Protein AF-0000000086526257 (afdb_homodimer)

Structure (mmCIF, N/CA/C/O backbone):
data_AF-0000000086526257-model_v1
#
loop_
_entity.id
_entity.type
_entity.pdbx_description
1 polymer 'Cupin domain-containing protein'
#
loop_
_atom_site.group_PDB
_atom_site.id
_atom_site.type_symbol
_atom_site.label_atom_id
_atom_site.label_alt_id
_atom_site.label_comp_id
_atom_site.label_asym_id
_atom_site.label_entity_id
_atom_site.label_seq_id
_atom_site.pdbx_PDB_ins_code
_atom_site.Cartn_x
_atom_site.Cartn_y
_atom_site.Cartn_z
_atom_site.occupancy
_atom_site.B_iso_or_equiv
_atom_site.auth_seq_id
_atom_site.auth_comp_id
_atom_site.auth_asym_id
_atom_site.auth_atom_id
_atom_site.pdbx_PDB_model_num
ATOM 1 N N . MET A 1 1 ? 16.656 -8.266 -13.391 1 57.12 1 MET A N 1
ATOM 2 C CA . MET A 1 1 ? 15.453 -8.078 -12.586 1 57.12 1 MET A CA 1
ATOM 3 C C . MET A 1 1 ? 14.258 -7.773 -13.477 1 57.12 1 MET A C 1
ATOM 5 O O . MET A 1 1 ? 14.406 -7.203 -14.555 1 57.12 1 MET A O 1
ATOM 9 N N . SER A 1 2 ? 13.078 -8.586 -13.258 1 68.44 2 SER A N 1
ATOM 10 C CA . SER A 1 2 ? 11.906 -8.406 -14.109 1 68.44 2 SER A CA 1
ATOM 11 C C . SER A 1 2 ? 11.5 -6.938 -14.188 1 68.44 2 SER A C 1
ATOM 13 O O . SER A 1 2 ? 11.523 -6.23 -13.172 1 68.44 2 SER A O 1
ATOM 15 N N . ASP A 1 3 ? 11.336 -6.438 -15.391 1 86.12 3 ASP A N 1
ATOM 16 C CA . ASP A 1 3 ? 10.875 -5.07 -15.609 1 86.12 3 ASP A CA 1
ATOM 17 C C . ASP A 1 3 ? 9.453 -4.875 -15.094 1 86.12 3 ASP A C 1
ATOM 19 O O . ASP A 1 3 ?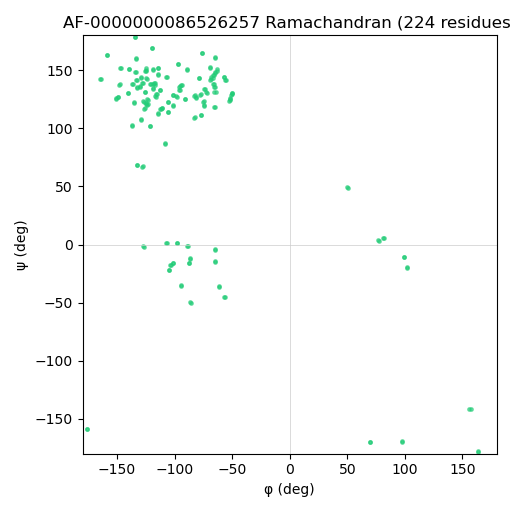 8.961 -3.748 -15.031 1 86.12 3 ASP A O 1
ATOM 23 N N . PHE A 1 4 ? 8.852 -6.047 -14.594 1 94.5 4 PHE A N 1
ATOM 24 C CA . PHE A 1 4 ? 7.434 -5.969 -14.266 1 94.5 4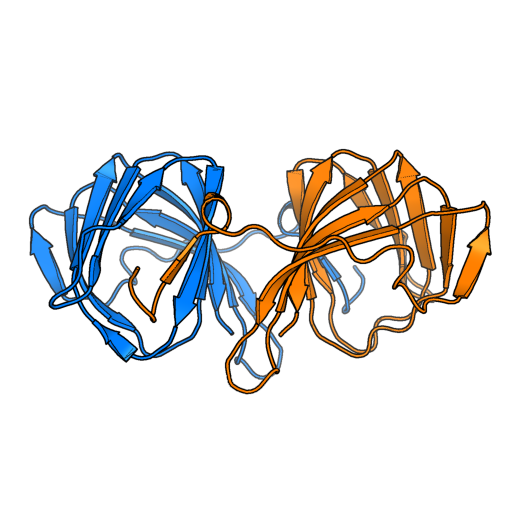 PHE A CA 1
ATOM 25 C C . PHE A 1 4 ? 7.234 -5.891 -12.758 1 94.5 4 PHE A C 1
ATOM 27 O O . PHE A 1 4 ? 6.152 -5.527 -12.289 1 94.5 4 PHE A O 1
ATOM 34 N N . ILE A 1 5 ? 8.273 -6.262 -11.969 1 97.5 5 ILE A N 1
ATOM 35 C CA . ILE A 1 5 ? 8.117 -6.316 -10.516 1 97.5 5 ILE A CA 1
ATOM 36 C C . ILE A 1 5 ? 9.172 -5.438 -9.852 1 97.5 5 ILE A C 1
ATOM 38 O O . ILE A 1 5 ? 10.367 -5.59 -10.109 1 97.5 5 ILE A O 1
ATOM 42 N N . THR A 1 6 ? 8.812 -4.5 -9.133 1 97.88 6 THR A N 1
ATOM 43 C CA . THR A 1 6 ? 9.711 -3.707 -8.297 1 97.88 6 THR A CA 1
ATOM 44 C C . THR A 1 6 ? 9.547 -4.074 -6.824 1 97.88 6 THR A C 1
ATOM 46 O O . THR A 1 6 ? 8.469 -3.904 -6.254 1 97.88 6 THR A O 1
ATOM 49 N N . VAL A 1 7 ? 10.531 -4.641 -6.211 1 98.25 7 VAL A N 1
ATOM 50 C CA . VAL A 1 7 ? 10.531 -4.996 -4.797 1 98.25 7 VAL A CA 1
ATOM 51 C C . VAL A 1 7 ? 11.258 -3.922 -3.99 1 98.25 7 VAL A C 1
ATOM 53 O O . VAL A 1 7 ? 12.414 -3.607 -4.273 1 98.25 7 VAL A O 1
ATOM 56 N N . LEU A 1 8 ? 10.602 -3.439 -2.998 1 98.44 8 LEU A N 1
ATOM 57 C CA . LEU A 1 8 ? 11.102 -2.283 -2.266 1 98.44 8 LEU A CA 1
ATOM 58 C C . LEU A 1 8 ? 12.508 -2.551 -1.729 1 98.44 8 LEU A C 1
ATOM 60 O O . LEU A 1 8 ? 13.398 -1.706 -1.852 1 98.44 8 LEU A O 1
ATOM 64 N N . ARG A 1 9 ? 12.734 -3.734 -1.143 1 97.38 9 ARG A N 1
ATOM 65 C CA . ARG A 1 9 ? 14.008 -4.039 -0.488 1 97.38 9 ARG A CA 1
ATOM 66 C C . ARG A 1 9 ? 15.148 -4.074 -1.497 1 97.38 9 ARG A C 1
ATOM 68 O O . ARG A 1 9 ? 16.312 -4.098 -1.114 1 97.38 9 ARG A O 1
ATOM 75 N N . LYS A 1 10 ? 14.852 -4.133 -2.805 1 96.69 10 LYS A N 1
ATOM 76 C CA . LYS A 1 10 ? 15.883 -4.176 -3.834 1 96.69 10 LYS A CA 1
ATOM 77 C C . LYS A 1 10 ? 16.141 -2.791 -4.422 1 96.69 10 LYS A C 1
ATOM 79 O O . LYS A 1 10 ? 16.891 -2.648 -5.387 1 96.69 10 LYS A O 1
ATOM 84 N N . THR A 1 11 ? 15.43 -1.793 -3.912 1 97.5 11 THR A N 1
ATOM 85 C CA . THR A 1 11 ? 15.609 -0.418 -4.363 1 97.5 11 THR A CA 1
ATOM 86 C C . THR A 1 11 ? 16.547 0.345 -3.424 1 97.5 11 THR A C 1
ATOM 88 O O . THR A 1 11 ? 16.703 -0.036 -2.264 1 97.5 11 THR A O 1
ATOM 91 N N . CYS A 1 12 ? 17.188 1.369 -3.908 1 97.5 12 CYS A N 1
ATOM 92 C CA . CYS A 1 12 ? 18.047 2.26 -3.127 1 97.5 12 CYS A CA 1
ATOM 93 C C . CYS A 1 12 ? 17.734 3.719 -3.428 1 97.5 12 CYS A C 1
ATOM 95 O O . CYS A 1 12 ? 18.531 4.41 -4.07 1 97.5 12 CYS A O 1
ATOM 97 N N . PRO A 1 13 ? 16.578 4.102 -3.01 1 97.69 13 PRO A N 1
ATOM 98 C CA . PRO A 1 13 ? 16.172 5.469 -3.35 1 97.69 13 PRO A CA 1
ATOM 99 C C . PRO A 1 13 ? 17.062 6.523 -2.693 1 97.69 13 PRO A C 1
ATOM 101 O O . PRO A 1 13 ? 17.516 6.34 -1.561 1 97.69 13 PRO A O 1
ATOM 104 N N . THR A 1 14 ? 17.25 7.637 -3.336 1 97.5 14 THR A N 1
ATOM 105 C CA . THR A 1 14 ? 17.906 8.805 -2.77 1 97.5 14 THR A CA 1
ATOM 106 C C . THR A 1 14 ? 16.938 9.609 -1.912 1 97.5 14 THR A C 1
ATOM 108 O O . THR A 1 14 ? 15.859 9.992 -2.373 1 97.5 14 THR A O 1
ATOM 111 N N . PRO A 1 15 ? 17.375 9.844 -0.733 1 98.25 15 PRO A N 1
ATOM 112 C CA . PRO A 1 15 ? 16.469 10.633 0.114 1 98.25 15 PRO A CA 1
ATOM 113 C C . PRO A 1 15 ? 16.281 12.055 -0.406 1 98.25 15 PRO A C 1
ATOM 115 O O . PRO A 1 15 ? 17.234 12.711 -0.817 1 98.25 15 PRO A O 1
ATOM 118 N N . VAL A 1 16 ? 15.117 12.477 -0.497 1 98.06 16 VAL A N 1
ATOM 119 C CA . VAL A 1 16 ? 14.758 13.867 -0.75 1 98.06 16 VAL A CA 1
ATOM 120 C C . VAL A 1 16 ? 14.344 14.539 0.557 1 98.06 16 VAL A C 1
ATOM 122 O O . VAL A 1 16 ? 13.344 14.156 1.169 1 98.06 16 VAL A O 1
ATOM 125 N N . LEU A 1 17 ? 15.031 15.555 0.933 1 98.12 17 LEU A N 1
ATOM 126 C CA . LEU A 1 17 ? 14.812 16.188 2.23 1 98.12 17 LEU A CA 1
ATOM 127 C C . LEU A 1 17 ? 13.883 17.391 2.102 1 98.12 17 LEU A C 1
ATOM 129 O O . LEU A 1 17 ? 14 18.172 1.152 1 98.12 17 LEU A O 1
ATOM 133 N N . ASP A 1 18 ? 12.961 17.438 3.049 1 97.62 18 ASP A N 1
ATOM 134 C CA . ASP A 1 18 ? 12.078 18.594 3.205 1 97.62 18 ASP A CA 1
ATOM 135 C C . ASP A 1 18 ? 11.43 18.969 1.876 1 97.62 18 ASP A C 1
ATOM 137 O O . ASP A 1 18 ? 11.453 20.141 1.477 1 97.62 18 ASP A O 1
ATOM 141 N N . ALA A 1 19 ? 10.867 17.922 1.204 1 93.44 19 ALA A N 1
ATOM 142 C CA . ALA A 1 19 ? 10.227 18.094 -0.097 1 93.44 19 ALA A CA 1
ATOM 143 C C . ALA A 1 19 ? 8.766 18.5 0.059 1 93.44 19 ALA A C 1
ATOM 145 O O . ALA A 1 19 ? 8.133 18.938 -0.901 1 93.44 19 ALA A O 1
ATOM 146 N N . THR A 1 20 ? 8.242 18.406 1.249 1 91.56 20 THR A N 1
ATOM 147 C CA . THR A 1 20 ? 6.84 18.703 1.496 1 91.56 20 THR A CA 1
ATOM 148 C C . THR A 1 20 ? 6.555 20.188 1.249 1 91.56 20 THR A C 1
ATOM 150 O O . THR A 1 20 ? 7.277 21.047 1.745 1 91.56 20 THR A O 1
ATOM 153 N N . LYS A 1 21 ? 5.391 20.375 0.523 1 92.12 21 LYS A N 1
ATOM 154 C CA . LYS A 1 21 ? 5.066 21.75 0.162 1 92.12 21 LYS A CA 1
ATOM 155 C C . LYS A 1 21 ? 3.896 22.281 0.991 1 92.12 21 LYS A C 1
ATOM 157 O O . LYS A 1 21 ? 3.438 23.406 0.782 1 92.12 21 LYS A O 1
ATOM 162 N N . TRP A 1 22 ? 3.449 21.453 1.831 1 95.94 22 TRP A N 1
ATOM 163 C CA . TRP A 1 22 ? 2.342 21.875 2.684 1 95.94 22 TRP A CA 1
ATOM 164 C C . TRP A 1 22 ? 2.752 23.031 3.582 1 95.94 22 TRP A C 1
ATOM 166 O O . TRP A 1 22 ? 3.91 23.125 3.992 1 95.94 22 TRP A O 1
ATOM 176 N N . LYS A 1 23 ? 1.749 23.844 3.906 1 97.44 23 LYS A N 1
ATOM 177 C CA . LYS A 1 23 ? 2.02 24.984 4.781 1 97.44 23 LYS A CA 1
ATOM 178 C C . LYS A 1 23 ? 2.203 24.531 6.227 1 97.44 23 LYS A C 1
ATOM 180 O O . LYS A 1 23 ? 1.288 23.969 6.828 1 97.44 23 LYS A O 1
ATOM 185 N N . ARG A 1 24 ? 3.371 24.812 6.793 1 97.62 24 ARG A N 1
ATOM 186 C CA . ARG A 1 24 ? 3.623 24.531 8.203 1 97.62 24 ARG A CA 1
ATOM 187 C C . ARG A 1 24 ? 2.877 25.516 9.102 1 97.62 24 ARG A C 1
ATOM 189 O O . ARG A 1 24 ? 2.977 26.734 8.914 1 97.62 24 ARG A O 1
ATOM 196 N N . ILE A 1 25 ? 2.17 25.031 10.094 1 98.62 25 ILE A N 1
ATOM 197 C CA . ILE A 1 25 ? 1.402 25.938 10.945 1 98.62 25 ILE A CA 1
ATOM 198 C C . ILE A 1 25 ? 1.753 25.688 12.406 1 98.62 25 ILE A C 1
ATOM 200 O O . ILE A 1 25 ? 1.193 26.328 13.305 1 98.62 25 ILE A O 1
ATOM 204 N N . GLY A 1 26 ? 2.629 24.719 12.633 1 98.31 26 GLY A N 1
ATOM 205 C CA . GLY A 1 26 ? 3.084 24.438 13.984 1 98.31 26 GLY A CA 1
ATOM 206 C C . GLY A 1 26 ? 4.336 23.578 14.023 1 98.31 26 GLY A C 1
ATOM 207 O O . GLY A 1 26 ? 4.48 22.641 13.234 1 98.31 26 GLY A O 1
ATOM 208 N N . GLY A 1 27 ? 5.246 23.828 14.953 1 98 27 GLY A N 1
ATOM 209 C CA . GLY A 1 27 ? 6.473 23.062 15.102 1 98 27 GLY A CA 1
ATOM 210 C C . GLY A 1 27 ? 7.457 23.297 13.969 1 98 27 GLY A C 1
ATOM 211 O O . GLY A 1 27 ? 7.359 24.281 13.242 1 98 27 GLY A O 1
ATOM 212 N N . ASP A 1 28 ? 8.484 22.531 13.891 1 97.75 28 ASP A N 1
ATOM 213 C CA . ASP A 1 28 ? 9.508 22.562 12.852 1 97.75 28 ASP A CA 1
ATOM 214 C C . ASP A 1 28 ? 9.719 21.188 12.242 1 97.75 28 ASP A C 1
ATOM 216 O O . ASP A 1 28 ? 10.805 20.609 12.359 1 97.75 28 ASP A O 1
ATOM 220 N N . PRO A 1 29 ? 8.695 20.734 11.547 1 98.5 29 PRO A N 1
ATOM 221 C CA . PRO A 1 29 ? 8.805 19.375 11 1 98.5 29 PRO A CA 1
ATOM 222 C C . PRO A 1 29 ? 9.828 19.266 9.875 1 98.5 29 PRO A C 1
ATOM 224 O O . PRO A 1 29 ? 9.969 20.188 9.07 1 98.5 29 PRO A O 1
ATOM 227 N N . HIS A 1 30 ? 10.539 18.188 9.867 1 98.62 30 HIS A N 1
ATOM 228 C CA . HIS A 1 30 ? 11.43 17.797 8.789 1 98.62 30 HIS A CA 1
ATOM 229 C C . HIS A 1 30 ? 10.977 16.484 8.156 1 98.62 30 HIS A C 1
ATOM 231 O O . HIS A 1 30 ? 10.57 15.555 8.859 1 98.62 30 HIS A O 1
ATOM 237 N N . THR A 1 31 ? 11.062 16.516 6.832 1 98.56 31 THR A N 1
ATOM 238 C CA . THR A 1 31 ? 10.547 15.344 6.117 1 98.56 31 THR A CA 1
ATOM 239 C C . THR A 1 31 ? 11.656 14.672 5.316 1 98.56 31 THR A C 1
ATOM 241 O O . THR A 1 31 ? 12.633 15.312 4.926 1 98.56 31 THR A O 1
ATOM 244 N N . VAL A 1 32 ? 11.539 13.398 5.137 1 98.62 32 VAL A N 1
ATOM 245 C CA . VAL A 1 32 ? 12.344 12.602 4.223 1 98.62 32 VAL A CA 1
ATOM 246 C C . VAL A 1 32 ? 11.43 11.781 3.311 1 98.62 32 VAL A C 1
ATOM 248 O O . VAL A 1 32 ? 10.531 11.086 3.787 1 98.62 32 VAL A O 1
ATOM 251 N N . ASN A 1 33 ? 11.578 11.938 2.006 1 98.62 33 ASN A N 1
ATOM 252 C CA . ASN A 1 33 ? 10.93 11.07 1.033 1 98.62 33 ASN A CA 1
ATOM 253 C C . ASN A 1 33 ? 11.922 10.102 0.396 1 98.62 33 ASN A C 1
ATOM 255 O O . ASN A 1 33 ? 12.961 10.523 -0.121 1 98.62 33 ASN A O 1
ATOM 259 N N . LEU A 1 34 ? 11.672 8.859 0.499 1 98.62 34 LEU A N 1
ATOM 260 C CA . LEU A 1 34 ? 12.383 7.812 -0.23 1 98.62 34 LEU A CA 1
ATOM 261 C C . LEU A 1 34 ? 11.492 7.203 -1.309 1 98.62 34 LEU A C 1
ATOM 263 O O . LEU A 1 34 ? 10.836 6.184 -1.076 1 98.62 34 LEU A O 1
ATOM 267 N N . ASN A 1 35 ? 11.484 7.793 -2.482 1 98.5 35 ASN A N 1
ATOM 268 C CA . ASN A 1 35 ? 10.68 7.312 -3.6 1 98.5 35 ASN A CA 1
ATOM 269 C C . ASN A 1 35 ? 11.312 6.098 -4.266 1 98.5 35 ASN A C 1
ATOM 271 O O . ASN A 1 35 ? 12.312 6.223 -4.973 1 98.5 35 ASN A O 1
ATOM 275 N N . ALA A 1 36 ? 10.664 4.98 -4.117 1 98.44 36 ALA A N 1
ATOM 276 C CA . ALA A 1 36 ? 11.289 3.715 -4.504 1 98.44 36 ALA A CA 1
ATOM 277 C C . ALA A 1 36 ? 10.766 3.232 -5.852 1 98.44 36 ALA A C 1
ATOM 279 O O . ALA A 1 36 ? 11.352 2.344 -6.473 1 98.44 36 ALA A O 1
ATOM 280 N N . TYR A 1 37 ? 9.648 3.789 -6.316 1 98.25 37 TYR A N 1
ATOM 281 C CA . TYR A 1 37 ? 9.008 3.381 -7.559 1 98.25 37 TYR A CA 1
ATOM 282 C C . TYR A 1 37 ? 8.32 4.562 -8.227 1 98.25 37 TYR A C 1
ATOM 284 O O . TYR A 1 37 ? 7.711 5.398 -7.559 1 98.25 37 TYR A O 1
ATOM 292 N N . LEU A 1 38 ? 8.453 4.652 -9.484 1 97.75 38 LEU A N 1
ATOM 293 C CA . LEU A 1 38 ? 7.742 5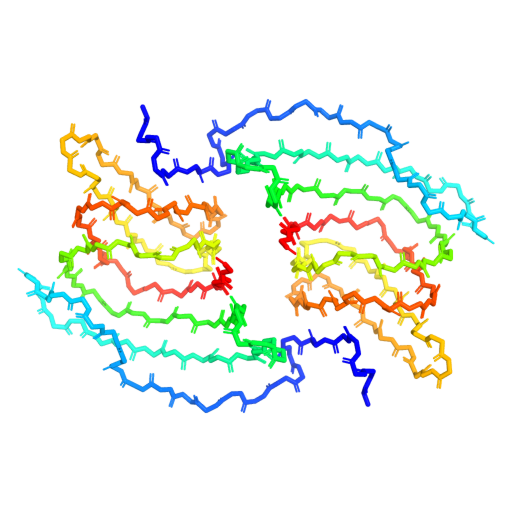.574 -10.359 1 97.75 38 LEU A CA 1
ATOM 294 C C . LEU A 1 38 ? 7.246 4.863 -11.617 1 97.75 38 LEU A C 1
ATOM 296 O O . LEU A 1 38 ? 8.031 4.215 -12.32 1 97.75 38 LEU A O 1
ATOM 300 N N . SER A 1 39 ? 5.922 4.938 -11.82 1 97.38 39 SER A N 1
ATOM 301 C CA . SER A 1 39 ? 5.406 4.32 -13.039 1 97.38 39 SER A CA 1
ATOM 302 C C . SER A 1 39 ? 5.922 5.035 -14.281 1 97.38 39 SER A C 1
ATOM 304 O O . SER A 1 39 ? 6.316 6.199 -14.219 1 97.38 39 SER A O 1
ATOM 306 N N . LYS A 1 40 ? 5.867 4.363 -15.445 1 94.75 40 LYS A N 1
ATOM 307 C CA . LYS A 1 40 ? 6.414 4.898 -16.688 1 94.75 40 LYS A CA 1
ATOM 308 C C . LYS A 1 40 ? 5.719 6.199 -17.078 1 94.75 40 LYS A C 1
ATOM 310 O O . LYS A 1 40 ? 6.367 7.137 -17.547 1 94.75 40 LYS A O 1
ATOM 315 N N . ASP A 1 41 ? 4.406 6.289 -16.812 1 95.06 41 ASP A N 1
ATOM 316 C CA . ASP A 1 41 ? 3.646 7.465 -17.219 1 95.06 41 ASP A CA 1
ATOM 317 C C . ASP A 1 41 ? 3.672 8.539 -16.125 1 95.06 41 ASP A C 1
ATOM 319 O O . ASP A 1 41 ? 3.016 9.578 -16.25 1 95.06 41 ASP A O 1
ATOM 323 N N . GLY A 1 42 ? 4.324 8.258 -15.016 1 96.19 42 GLY A N 1
ATOM 324 C CA . GLY A 1 42 ? 4.52 9.234 -13.953 1 96.19 42 GLY A CA 1
ATOM 325 C C . GLY A 1 42 ? 3.314 9.359 -13.039 1 96.19 42 GLY A C 1
ATOM 326 O O . GLY A 1 42 ? 3.326 10.156 -12.094 1 96.19 42 GLY A O 1
ATOM 327 N N . SER A 1 43 ? 2.285 8.523 -13.203 1 96.44 43 SER A N 1
ATOM 328 C CA . SER A 1 43 ? 1.015 8.711 -12.516 1 96.44 43 SER A CA 1
ATOM 329 C C . SER A 1 43 ? 1.026 8.047 -11.141 1 96.44 43 SER A C 1
ATOM 331 O O . SER A 1 43 ? 0.162 8.312 -10.305 1 96.44 43 SER A O 1
ATOM 333 N N . LYS A 1 44 ? 1.981 7.168 -10.898 1 98.31 44 LYS A N 1
ATOM 334 C CA . LYS A 1 44 ? 2.021 6.434 -9.641 1 98.31 44 LYS A CA 1
ATOM 335 C C . LYS A 1 44 ? 3.41 6.5 -9.008 1 98.31 44 LYS A C 1
ATOM 337 O O . LYS A 1 44 ? 4.418 6.332 -9.695 1 98.31 44 LYS A O 1
ATOM 342 N N . ILE A 1 45 ? 3.486 6.73 -7.754 1 98.25 45 ILE A N 1
ATOM 343 C CA . ILE A 1 45 ? 4.719 6.77 -6.973 1 98.25 45 ILE A CA 1
ATOM 344 C C . ILE A 1 45 ? 4.547 5.938 -5.699 1 98.25 45 ILE A C 1
ATOM 346 O O . ILE A 1 45 ? 3.5 5.992 -5.055 1 98.25 45 ILE A O 1
ATOM 350 N N . MET A 1 46 ? 5.488 5.145 -5.379 1 98.69 46 MET A N 1
ATOM 351 C CA . MET A 1 46 ? 5.496 4.414 -4.117 1 98.69 46 MET A CA 1
ATOM 352 C C . MET A 1 46 ? 6.812 4.629 -3.373 1 98.69 46 MET A C 1
ATOM 354 O O . MET A 1 46 ? 7.879 4.648 -3.988 1 98.69 46 MET A O 1
ATOM 358 N N . GLY A 1 47 ? 6.73 4.801 -2.084 1 98.62 47 GLY A N 1
ATOM 359 C CA . GLY A 1 47 ? 7.941 4.957 -1.29 1 98.62 47 GLY A CA 1
ATOM 360 C C . GLY A 1 47 ? 7.668 5.051 0.199 1 98.62 47 GLY A C 1
ATOM 361 O O . GLY A 1 47 ? 6.703 4.469 0.697 1 98.62 47 GLY A O 1
ATOM 362 N N . THR A 1 48 ? 8.609 5.613 0.882 1 98.75 48 THR A N 1
ATOM 363 C CA . THR A 1 48 ? 8.562 5.82 2.324 1 98.75 48 THR A CA 1
ATOM 364 C C . THR A 1 48 ? 8.617 7.305 2.662 1 98.75 48 THR A C 1
ATOM 366 O O . THR A 1 48 ? 9.391 8.055 2.059 1 98.75 48 THR A O 1
ATOM 369 N N . TRP A 1 49 ? 7.793 7.703 3.531 1 98.75 49 TRP A N 1
ATOM 370 C CA . TRP A 1 49 ? 7.781 9.07 4.035 1 98.75 49 TRP A CA 1
ATOM 371 C C . TRP A 1 49 ? 8.078 9.109 5.527 1 98.75 49 TRP A C 1
ATOM 373 O O . TRP A 1 49 ? 7.496 8.344 6.301 1 98.75 49 TRP A O 1
ATOM 383 N N . ILE A 1 50 ? 9.016 9.883 5.969 1 98.88 50 ILE A N 1
ATOM 384 C CA . ILE A 1 50 ? 9.344 10.125 7.367 1 98.88 50 ILE A CA 1
ATOM 385 C C . ILE A 1 50 ? 9.133 11.602 7.699 1 98.88 50 ILE A C 1
ATOM 387 O O . ILE A 1 50 ? 9.492 12.477 6.91 1 98.88 50 ILE A O 1
ATOM 391 N N . CYS A 1 51 ? 8.578 11.867 8.844 1 98.81 51 CYS A N 1
ATOM 392 C CA . CYS A 1 51 ? 8.328 13.25 9.227 1 98.81 51 CYS A CA 1
ATOM 393 C C . CYS A 1 51 ? 8.414 13.422 10.734 1 98.81 51 CYS A C 1
ATOM 395 O O . CYS A 1 51 ? 7.797 12.664 11.484 1 98.81 51 CYS A O 1
ATOM 397 N N . THR A 1 52 ? 9.203 14.344 11.289 1 98.88 52 THR A N 1
ATOM 398 C CA . THR A 1 52 ? 9.289 14.68 12.703 1 98.88 52 THR A CA 1
ATOM 399 C C . THR A 1 52 ? 8.086 15.516 13.133 1 98.88 52 THR A C 1
ATOM 401 O O . THR A 1 52 ? 7.309 15.969 12.297 1 98.88 52 THR A O 1
ATOM 404 N N . PRO A 1 53 ? 7.859 15.641 14.406 1 98.81 53 PRO A N 1
ATOM 405 C CA . PRO A 1 53 ? 6.645 16.266 14.922 1 98.81 53 PRO A CA 1
ATOM 406 C C . PRO A 1 53 ? 6.441 17.688 14.391 1 98.81 53 PRO A C 1
ATOM 408 O O . PRO A 1 53 ? 7.41 18.438 14.25 1 98.81 53 PRO A O 1
ATOM 411 N N . GLY A 1 54 ? 5.285 18.078 14.109 1 98.81 54 GLY A N 1
ATOM 412 C CA . GLY A 1 54 ? 4.816 19.359 13.594 1 98.81 54 GLY A CA 1
ATOM 413 C C . GLY A 1 54 ? 3.416 19.297 13.023 1 98.81 54 GLY A C 1
ATOM 414 O O . GLY A 1 54 ? 2.732 18.281 13.156 1 98.81 54 GLY A O 1
ATOM 415 N N . LYS A 1 55 ? 2.971 20.453 12.508 1 98.75 55 LYS A N 1
ATOM 416 C CA . LYS A 1 55 ? 1.596 20.531 12.023 1 98.75 55 LYS A CA 1
ATOM 417 C C . LYS A 1 55 ? 1.523 21.25 10.68 1 98.75 55 LYS A C 1
ATOM 419 O O . LYS A 1 55 ? 2.184 22.281 10.492 1 98.75 55 LYS A O 1
ATOM 424 N N . PHE A 1 56 ? 0.69 20.688 9.773 1 98.69 56 PHE A N 1
ATOM 425 C CA . PHE A 1 56 ? 0.528 21.25 8.438 1 98.69 56 PHE A CA 1
ATOM 426 C C . PHE A 1 56 ? -0.936 21.547 8.156 1 98.69 56 PHE A C 1
ATOM 428 O O . PHE A 1 56 ? -1.829 20.844 8.617 1 98.69 56 PHE A O 1
ATOM 435 N N . GLU A 1 57 ? -1.142 22.625 7.461 1 98.69 57 GLU A N 1
ATOM 436 C CA . GLU A 1 57 ? -2.369 22.781 6.684 1 98.69 57 GLU A CA 1
ATOM 437 C C . GLU A 1 57 ? -2.254 22.094 5.332 1 98.69 57 GLU A C 1
ATOM 439 O O . GLU A 1 57 ? -1.294 22.312 4.59 1 98.69 57 GLU A O 1
ATOM 444 N N . VAL A 1 58 ? -3.266 21.234 5.043 1 97.69 58 VAL A N 1
ATOM 445 C CA . VAL A 1 58 ? -3.102 20.422 3.848 1 97.69 58 VAL A CA 1
ATOM 446 C C . VAL A 1 58 ? -4.301 20.609 2.92 1 97.69 58 VAL A C 1
ATOM 448 O O . VAL A 1 58 ? -5.391 20.969 3.373 1 97.69 58 VAL A O 1
ATOM 451 N N . ASN A 1 59 ? -4.004 20.484 1.655 1 97 59 ASN A N 1
ATOM 452 C CA . ASN A 1 59 ? -4.957 20.375 0.556 1 97 59 ASN A CA 1
ATOM 453 C C . ASN A 1 59 ? -4.535 19.297 -0.441 1 97 59 ASN A C 1
ATOM 455 O O . ASN A 1 59 ? -3.68 19.531 -1.296 1 97 59 ASN A O 1
ATOM 459 N N . TYR A 1 60 ? -5.219 18.125 -0.351 1 96.75 60 TYR A N 1
ATOM 460 C CA . TYR A 1 60 ? -4.82 16.984 -1.171 1 96.75 60 TYR A CA 1
ATOM 461 C C . TYR A 1 60 ? -5.316 17.141 -2.604 1 96.75 60 TYR A C 1
ATOM 463 O O . TYR A 1 60 ? -6.516 17.312 -2.834 1 96.75 60 TYR A O 1
ATOM 471 N N . GLU A 1 61 ? -4.352 16.969 -3.492 1 94.81 61 GLU A N 1
ATOM 472 C CA . GLU A 1 61 ? -4.707 17.047 -4.906 1 94.81 61 GLU A CA 1
ATOM 473 C C . GLU A 1 61 ? -4.742 15.648 -5.539 1 94.81 61 GLU A C 1
ATOM 475 O O . GLU A 1 61 ? -5.383 15.453 -6.574 1 94.81 61 GLU A O 1
ATOM 480 N N . LYS A 1 62 ? -4.035 14.711 -4.887 1 95.75 62 LYS A N 1
ATOM 481 C CA . LYS A 1 62 ? -3.895 13.367 -5.441 1 95.75 62 LYS A CA 1
ATOM 482 C C . LYS A 1 62 ? -4.348 12.312 -4.441 1 95.75 62 LYS A C 1
ATOM 484 O O . LYS A 1 62 ? -4.277 12.523 -3.229 1 95.75 62 LYS A O 1
ATOM 489 N N . TRP A 1 63 ? -4.805 11.219 -4.988 1 98.25 63 TRP A N 1
ATOM 490 C CA . TRP A 1 63 ? -5.156 10.047 -4.191 1 98.25 63 TRP A CA 1
ATOM 491 C C . TRP A 1 63 ? -3.92 9.438 -3.543 1 98.25 63 TRP A C 1
ATOM 493 O O . TRP A 1 63 ? -2.867 9.328 -4.176 1 98.25 63 TRP A O 1
ATOM 503 N N . GLU A 1 64 ? -4.07 9.016 -2.223 1 98.69 64 GLU A N 1
ATOM 504 C CA . GLU A 1 64 ? -2.918 8.43 -1.54 1 98.69 64 GLU A CA 1
ATOM 505 C C . GLU A 1 64 ? -3.338 7.254 -0.663 1 98.69 64 GLU A C 1
ATOM 507 O O . GLU A 1 64 ? -4.355 7.32 0.031 1 98.69 64 GLU A O 1
ATOM 512 N N . TYR A 1 65 ? -2.652 6.148 -0.803 1 98.88 65 TYR A N 1
ATOM 513 C CA . TYR A 1 65 ? -2.662 5.047 0.157 1 98.88 65 TYR A CA 1
ATOM 514 C C . TYR A 1 65 ? -1.506 5.176 1.142 1 98.88 65 TYR A C 1
ATOM 516 O O . TYR A 1 65 ? -0.378 5.48 0.748 1 98.88 65 TYR A O 1
ATOM 524 N N . CYS A 1 66 ? -1.798 4.926 2.439 1 98.88 66 CYS A N 1
ATOM 525 C CA . CYS A 1 66 ? -0.779 5.02 3.479 1 98.88 66 CYS A CA 1
ATOM 526 C C . CYS A 1 66 ? -0.823 3.803 4.395 1 98.88 66 CYS A C 1
ATOM 528 O O . CYS A 1 66 ? -1.901 3.305 4.723 1 98.88 66 CYS A O 1
ATOM 530 N N . HIS A 1 67 ? 0.345 3.348 4.805 1 98.88 67 HIS A N 1
ATOM 531 C CA . HIS A 1 67 ? 0.531 2.361 5.859 1 98.88 67 HIS A CA 1
ATOM 532 C C . HIS A 1 67 ? 1.546 2.842 6.891 1 98.88 67 HIS A C 1
ATOM 534 O O . HIS A 1 67 ? 2.742 2.92 6.602 1 98.88 67 HIS A O 1
ATOM 540 N N . PHE A 1 68 ? 1.044 3.207 8.078 1 98.75 68 PHE A N 1
ATOM 541 C CA . PHE A 1 68 ? 1.92 3.711 9.133 1 98.75 68 PHE A CA 1
ATOM 542 C C . PHE A 1 68 ? 2.715 2.574 9.766 1 98.75 68 PHE A C 1
ATOM 544 O O . PHE A 1 68 ? 2.137 1.592 10.234 1 98.75 68 PHE A O 1
ATOM 551 N N . LEU A 1 69 ? 4.012 2.713 9.734 1 98.56 69 LEU A N 1
ATOM 552 C CA . LEU A 1 69 ? 4.91 1.738 10.336 1 98.56 69 LEU A CA 1
ATOM 553 C C . LEU A 1 69 ? 5.293 2.156 11.75 1 98.56 69 LEU A C 1
ATOM 555 O O . LEU A 1 69 ? 5.488 1.306 12.625 1 98.56 69 LEU A O 1
ATOM 559 N N . ASP A 1 70 ? 5.441 3.463 12 1 98.69 70 ASP A N 1
ATOM 560 C CA . ASP A 1 70 ? 5.812 4.055 13.289 1 98.69 70 ASP A CA 1
ATOM 561 C C . ASP A 1 70 ? 5.145 5.414 13.477 1 98.69 70 ASP A C 1
ATOM 563 O O . ASP A 1 70 ? 4.836 6.102 12.5 1 98.69 70 ASP A O 1
ATOM 567 N N . GLY A 1 71 ? 4.93 5.715 14.805 1 98.75 71 GLY A N 1
ATOM 568 C CA . GLY A 1 71 ? 4.566 7.082 15.148 1 98.75 71 GLY A CA 1
ATOM 569 C C . GLY A 1 71 ? 3.07 7.273 15.32 1 98.75 71 GLY A C 1
ATOM 570 O O . GLY A 1 71 ? 2.332 6.301 15.5 1 98.75 71 GLY A O 1
ATOM 571 N N . TYR A 1 72 ? 2.703 8.508 15.406 1 98.88 72 TYR A N 1
ATOM 572 C CA . TYR A 1 72 ? 1.343 8.922 15.734 1 98.88 72 TYR A CA 1
ATOM 573 C C . TYR A 1 72 ? 1.015 10.273 15.109 1 98.88 72 TYR A C 1
ATOM 575 O O . TYR A 1 72 ? 1.794 11.219 15.227 1 98.88 72 TYR A O 1
ATOM 583 N N . CYS A 1 73 ? -0.086 10.32 14.344 1 98.75 73 CYS A N 1
ATOM 584 C CA . CYS A 1 73 ? -0.542 11.57 13.734 1 98.75 73 CYS A CA 1
ATOM 585 C C . CYS A 1 73 ? -2.039 11.766 13.945 1 98.75 73 CYS A C 1
ATOM 587 O O . CYS A 1 73 ? -2.75 10.812 14.289 1 98.75 73 CYS A O 1
ATOM 589 N N . ILE A 1 74 ? -2.469 12.945 13.805 1 98.75 74 ILE A N 1
ATOM 590 C CA . ILE A 1 74 ? -3.877 13.328 13.836 1 98.75 74 ILE A CA 1
ATOM 591 C C . ILE A 1 74 ? -4.223 14.117 12.578 1 98.75 74 ILE A C 1
ATOM 593 O O . ILE A 1 74 ? -3.652 15.188 12.328 1 98.75 74 ILE A O 1
ATOM 597 N N . ILE A 1 75 ? -5.117 13.562 11.766 1 98.56 75 ILE A N 1
ATOM 598 C CA . ILE A 1 75 ? -5.641 14.297 10.609 1 98.56 75 ILE A CA 1
ATOM 599 C C . ILE A 1 75 ? -7.027 14.844 10.938 1 98.56 75 ILE A C 1
ATOM 601 O O . ILE A 1 75 ? -7.898 14.102 11.406 1 98.56 75 ILE A O 1
ATOM 605 N N . THR A 1 76 ? -7.227 16.094 10.727 1 98.12 76 THR A N 1
ATOM 606 C CA . THR A 1 76 ? -8.531 16.719 10.953 1 98.12 76 THR A CA 1
ATOM 607 C C . THR A 1 76 ? -9.055 17.359 9.68 1 98.12 76 THR A C 1
ATOM 609 O O . THR A 1 76 ? -8.641 18.453 9.305 1 98.12 76 THR A O 1
ATOM 612 N N . PRO A 1 77 ? -10 16.641 9.039 1 97.81 77 PRO A N 1
ATOM 613 C CA . PRO A 1 77 ? -10.641 17.297 7.895 1 97.81 77 PRO A CA 1
ATOM 614 C C . PRO A 1 77 ? -11.469 18.516 8.289 1 97.81 77 PRO A C 1
ATOM 616 O O . PRO A 1 77 ? -12.062 18.531 9.367 1 97.81 77 PRO A O 1
ATOM 619 N N . GLU A 1 78 ? -11.453 19.453 7.422 1 96.38 78 GLU A N 1
ATOM 620 C CA . GLU A 1 78 ? -12.211 20.672 7.711 1 96.38 78 GLU A CA 1
ATOM 621 C C . GLU A 1 78 ? -13.656 20.344 8.07 1 96.38 78 GLU A C 1
ATOM 623 O O . GLU A 1 78 ? -14.352 19.672 7.312 1 96.38 78 GLU A O 1
ATOM 628 N N . GLY A 1 79 ? -14.062 20.797 9.25 1 94.19 79 GLY A N 1
ATOM 629 C CA . GLY A 1 79 ? -15.445 20.672 9.672 1 94.19 79 GLY A CA 1
ATOM 630 C C . GLY A 1 79 ? -15.805 19.281 10.148 1 94.19 79 GLY A C 1
ATOM 631 O O . GLY A 1 79 ? -16.984 18.953 10.336 1 94.19 79 GLY A O 1
ATOM 632 N N .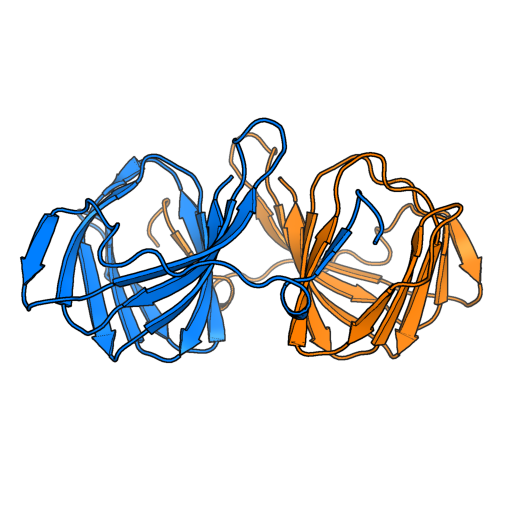 GLU A 1 80 ? -14.844 18.375 10.195 1 95.38 80 GLU A N 1
ATOM 633 C CA . GLU A 1 80 ? -15.094 16.984 10.586 1 95.38 80 GLU A CA 1
ATOM 634 C C . GLU A 1 80 ? -14.289 16.625 11.828 1 95.38 80 GLU A C 1
ATOM 636 O O . GLU A 1 80 ? -13.469 17.406 12.305 1 95.38 80 GLU A O 1
ATOM 641 N N . GLU A 1 81 ? -14.602 15.523 12.375 1 95.69 81 GLU A N 1
ATOM 642 C CA . GLU A 1 81 ? -13.883 15.031 13.547 1 95.69 81 GLU A CA 1
ATOM 643 C C . GLU A 1 81 ? -12.461 14.609 13.195 1 95.69 81 GLU A C 1
ATOM 645 O O . GLU A 1 81 ? -12.203 14.148 12.078 1 95.69 81 GLU A O 1
ATOM 650 N N . ALA A 1 82 ? -11.625 14.703 14.211 1 97.62 82 ALA A N 1
ATOM 651 C CA . ALA A 1 82 ? -10.234 14.289 14.055 1 97.62 82 ALA A CA 1
ATOM 652 C C . ALA A 1 82 ? -10.125 12.781 13.867 1 97.62 82 ALA A C 1
ATOM 654 O O . ALA A 1 82 ? -10.867 12.016 14.484 1 97.62 82 ALA A O 1
ATOM 655 N N . VAL A 1 83 ? -9.188 12.398 13.047 1 98.12 83 VAL A N 1
ATOM 656 C CA . VAL A 1 83 ? -8.859 10.992 12.82 1 98.12 83 VAL A CA 1
ATOM 657 C C . VAL A 1 83 ? -7.488 10.688 13.406 1 98.12 83 VAL A C 1
ATOM 659 O O . VAL A 1 83 ? -6.48 11.25 12.977 1 98.12 83 VAL A O 1
ATOM 662 N N . HIS A 1 84 ? -7.418 9.812 14.367 1 98.56 84 HIS A N 1
ATOM 663 C CA . HIS A 1 84 ? -6.172 9.406 15 1 98.56 84 HIS A CA 1
ATOM 664 C C . HIS A 1 84 ? -5.559 8.203 14.297 1 98.56 84 HIS A C 1
ATOM 666 O O . HIS A 1 84 ? -6.227 7.176 14.125 1 98.56 84 HIS A O 1
ATOM 672 N N . LEU A 1 85 ? -4.285 8.344 13.875 1 98.62 85 LEU A N 1
ATOM 673 C CA . LEU A 1 85 ? -3.588 7.301 13.133 1 98.62 85 LEU A CA 1
ATOM 674 C C . LEU A 1 85 ? -2.266 6.941 13.797 1 98.62 85 LEU A C 1
ATOM 676 O O . LEU A 1 85 ? -1.477 7.828 14.141 1 98.62 85 LEU A O 1
ATOM 680 N N . LYS A 1 86 ? -2.021 5.652 13.977 1 98.5 86 LYS A N 1
ATOM 681 C CA . LYS A 1 86 ? -0.817 5.156 14.641 1 98.5 86 LYS A CA 1
ATOM 682 C C . LYS A 1 86 ? -0.202 3.998 13.859 1 98.5 86 LYS A C 1
ATOM 684 O O . LYS A 1 86 ? -0.763 3.549 12.859 1 98.5 86 LYS A O 1
ATOM 689 N N . ALA A 1 87 ? 0.955 3.51 14.43 1 98.5 87 ALA A N 1
ATOM 690 C CA . ALA A 1 87 ? 1.625 2.365 13.82 1 98.5 87 ALA A CA 1
ATOM 691 C C . ALA A 1 87 ? 0.644 1.224 13.57 1 98.5 87 ALA A C 1
ATOM 693 O O . ALA A 1 87 ? -0.143 0.869 14.453 1 98.5 87 ALA A O 1
ATOM 694 N N . GLY A 1 88 ? 0.675 0.726 12.359 1 98 88 GLY A N 1
ATOM 695 C CA . GLY A 1 88 ? -0.198 -0.375 11.984 1 98 88 GLY A CA 1
ATOM 696 C C . GLY A 1 88 ? -1.402 0.066 11.172 1 98 88 GLY A C 1
ATOM 697 O O . GLY A 1 88 ? -2.035 -0.749 10.5 1 98 88 GLY A O 1
ATOM 698 N N . ASP A 1 89 ? -1.753 1.329 11.25 1 98.62 89 ASP A N 1
ATOM 699 C CA . ASP A 1 89 ? -2.943 1.813 10.555 1 98.62 89 ASP A CA 1
ATOM 700 C C . ASP A 1 89 ? -2.703 1.906 9.055 1 98.62 89 ASP A C 1
ATOM 702 O O . ASP A 1 89 ? -1.641 2.354 8.609 1 98.62 89 ASP A O 1
ATOM 706 N N . VAL A 1 90 ? -3.639 1.411 8.281 1 98.81 90 VAL A N 1
ATOM 707 C CA . VAL A 1 90 ? -3.727 1.511 6.828 1 98.81 90 VAL A CA 1
ATOM 708 C C . VAL A 1 90 ? -4.926 2.375 6.441 1 98.81 90 VAL A C 1
ATOM 710 O O . VAL A 1 90 ? -6.016 2.219 6.996 1 98.81 90 VAL A O 1
ATOM 713 N N . PHE A 1 91 ? -4.699 3.338 5.492 1 98.69 91 PHE A N 1
ATOM 714 C CA . PHE A 1 91 ? -5.812 4.223 5.16 1 98.69 91 PHE A CA 1
ATOM 715 C C . PHE A 1 91 ? -5.605 4.852 3.785 1 98.69 91 PHE A C 1
ATOM 717 O O . PHE A 1 91 ? -4.504 4.805 3.234 1 98.69 91 PHE A O 1
ATOM 724 N N . VAL A 1 92 ? -6.668 5.367 3.242 1 98.75 92 VAL A N 1
ATOM 725 C CA . VAL A 1 92 ? -6.691 6.07 1.964 1 98.75 92 VAL A CA 1
ATOM 726 C C . VAL A 1 92 ? -7.207 7.492 2.164 1 98.75 92 VAL A C 1
ATOM 728 O O . VAL A 1 92 ? -8.148 7.715 2.928 1 98.75 92 VAL A O 1
ATOM 731 N N . ILE A 1 93 ? -6.551 8.438 1.485 1 98.25 93 ILE A N 1
ATOM 732 C CA . ILE A 1 93 ? -7.004 9.828 1.45 1 98.25 93 ILE A CA 1
ATOM 733 C C . ILE A 1 93 ? -7.391 10.203 0.023 1 98.25 93 ILE A C 1
ATOM 735 O O . ILE A 1 93 ? -6.605 10.016 -0.91 1 98.25 93 ILE A O 1
ATOM 739 N N . GLU A 1 94 ? -8.547 10.75 -0.125 1 97.62 94 GLU A N 1
ATOM 740 C CA . GLU A 1 94 ? -9.062 11.148 -1.431 1 97.62 94 GLU A CA 1
ATOM 741 C C . GLU A 1 94 ? -8.656 12.578 -1.775 1 97.62 94 GLU A C 1
ATOM 743 O O . GLU A 1 94 ? -8.492 13.414 -0.884 1 97.62 94 GLU A O 1
ATOM 748 N N . PRO A 1 95 ? -8.531 12.789 -3.107 1 97 95 PRO A N 1
ATOM 749 C CA . PRO A 1 95 ? -8.32 14.188 -3.5 1 97 95 PRO A CA 1
ATOM 750 C C . PRO A 1 95 ? -9.43 15.109 -3.01 1 97 95 PRO A C 1
ATOM 752 O O . PRO A 1 95 ? -10.602 14.711 -2.971 1 97 95 PRO A O 1
ATOM 755 N N . GLY A 1 96 ? -9.055 16.344 -2.631 1 95.69 96 GLY A N 1
ATOM 756 C CA . GLY A 1 96 ? -10.023 17.312 -2.15 1 95.69 96 GLY A CA 1
ATOM 757 C C . GLY A 1 96 ? -10.062 17.406 -0.637 1 95.69 96 GLY A C 1
ATOM 758 O O . GLY A 1 96 ? -10.68 18.328 -0.088 1 95.69 96 GLY A O 1
ATOM 759 N N . MET A 1 97 ? -9.391 16.453 0.02 1 96.88 97 MET A N 1
ATOM 760 C CA . MET A 1 97 ? -9.32 16.531 1.477 1 96.88 97 MET A CA 1
ATOM 761 C C . MET A 1 97 ? -8.531 17.75 1.928 1 96.88 97 MET A C 1
ATOM 763 O O . MET A 1 97 ? -7.355 17.891 1.6 1 96.88 97 MET A O 1
ATOM 767 N N . LYS A 1 98 ? -9.188 18.594 2.617 1 97.5 98 LYS A N 1
ATOM 768 C CA . LYS A 1 98 ? -8.57 19.766 3.238 1 97.5 98 LYS A CA 1
ATOM 769 C C . LYS A 1 98 ? -8.633 19.672 4.762 1 97.5 98 LYS A C 1
ATOM 771 O O . LYS A 1 98 ? -9.594 19.156 5.316 1 97.5 98 LYS A O 1
ATOM 776 N N . GLY A 1 99 ? -7.66 20.188 5.367 1 97.88 99 GLY A N 1
ATOM 777 C CA . GLY A 1 99 ? -7.633 20.188 6.82 1 97.88 99 GLY A CA 1
ATOM 778 C C . GLY A 1 99 ? -6.23 20.281 7.387 1 97.88 99 GLY A C 1
ATOM 779 O O . GLY A 1 99 ? -5.41 21.078 6.902 1 97.88 99 GLY A O 1
ATOM 780 N N . THR A 1 100 ? -6.012 19.562 8.445 1 98.56 100 THR A N 1
ATOM 781 C CA . THR A 1 100 ? -4.691 19.625 9.062 1 98.56 100 THR A CA 1
ATOM 782 C C . THR A 1 100 ? -4.117 18.234 9.281 1 98.56 100 THR A C 1
ATOM 784 O O . THR A 1 100 ? -4.867 17.281 9.5 1 98.56 100 THR A O 1
ATOM 787 N N . TRP A 1 101 ? -2.883 18.188 9.109 1 98.5 101 TRP A N 1
ATOM 788 C CA . TRP A 1 101 ? -2.066 17.031 9.461 1 98.5 101 TRP A CA 1
ATOM 789 C C . TRP A 1 101 ? -1.126 17.359 10.617 1 98.5 101 TRP A C 1
ATOM 791 O O . TRP A 1 101 ? -0.231 18.203 10.477 1 98.5 101 TRP A O 1
ATOM 801 N N . GLU A 1 102 ? -1.309 16.703 11.688 1 98.81 102 GLU A N 1
ATOM 802 C CA . GLU A 1 102 ? -0.432 16.906 12.844 1 98.81 102 GLU A CA 1
ATOM 803 C C . GLU A 1 102 ? 0.381 15.656 13.141 1 98.81 102 GLU A C 1
ATOM 805 O O . GLU A 1 102 ? -0.18 14.617 13.508 1 98.81 102 GLU A O 1
ATOM 810 N N . VAL A 1 103 ? 1.675 15.773 12.945 1 98.81 103 VAL A N 1
ATOM 811 C CA . VAL A 1 103 ? 2.59 14.719 13.375 1 98.81 103 VAL A CA 1
ATOM 812 C C . VAL A 1 103 ? 2.918 14.898 14.859 1 98.81 103 VAL A C 1
ATOM 814 O O . VAL A 1 103 ? 3.646 15.82 15.234 1 98.81 103 VAL A O 1
ATOM 817 N N . VAL A 1 104 ? 2.381 14 15.688 1 98.88 104 VAL A N 1
ATOM 818 C CA . VAL A 1 104 ? 2.549 14.094 17.141 1 98.88 104 VAL A CA 1
ATOM 819 C C . VAL A 1 104 ? 3.852 13.422 17.562 1 98.88 104 VAL A C 1
ATOM 821 O O . VAL A 1 104 ? 4.625 13.977 18.344 1 98.88 104 VAL A O 1
ATOM 824 N N . GLU A 1 105 ? 4.043 12.227 17.109 1 98.75 105 GLU A N 1
ATOM 825 C CA . GLU A 1 105 ? 5.309 11.5 17.172 1 98.75 105 GLU A CA 1
ATOM 826 C C . GLU A 1 105 ? 5.875 11.266 15.773 1 98.75 105 GLU A C 1
ATOM 828 O O . GLU A 1 105 ? 5.125 11.125 14.805 1 98.75 105 GLU A O 1
ATOM 833 N N . THR A 1 106 ? 7.266 11.172 15.711 1 98.88 106 THR A N 1
ATOM 834 C CA . THR A 1 106 ? 7.875 10.93 14.414 1 98.88 106 THR A CA 1
ATOM 835 C C . THR A 1 106 ? 7.238 9.719 13.734 1 98.88 106 THR A C 1
ATOM 837 O O . THR A 1 106 ? 7.145 8.641 14.336 1 98.88 106 THR A O 1
ATOM 840 N N . VAL A 1 107 ? 6.781 10.039 12.469 1 98.69 107 VAL A N 1
ATOM 841 C CA . VAL A 1 107 ? 6.07 8.977 11.758 1 98.69 107 VAL A CA 1
ATOM 842 C C . VAL A 1 107 ? 6.945 8.43 10.633 1 98.69 107 VAL A C 1
ATOM 844 O O . VAL A 1 107 ? 7.809 9.141 10.117 1 98.69 107 VAL A O 1
ATOM 847 N N . ARG A 1 108 ? 6.871 7.176 10.391 1 98.81 108 ARG A N 1
ATOM 848 C CA . ARG A 1 108 ? 7.344 6.473 9.203 1 98.81 108 ARG A CA 1
ATOM 849 C C . ARG A 1 108 ? 6.211 5.691 8.547 1 98.81 108 ARG A C 1
ATOM 851 O O . ARG A 1 108 ? 5.52 4.914 9.203 1 98.81 108 ARG A O 1
ATOM 858 N N . LYS A 1 109 ? 6.004 5.977 7.23 1 98.81 109 LYS A N 1
ATOM 859 C CA . LYS A 1 109 ? 4.93 5.266 6.547 1 98.81 109 LYS A CA 1
ATOM 860 C C . LYS A 1 109 ? 5.348 4.867 5.133 1 98.81 109 LYS A C 1
ATOM 862 O O . LYS A 1 109 ? 6.215 5.508 4.531 1 98.81 109 LYS A O 1
ATOM 867 N N . TYR A 1 110 ? 4.781 3.768 4.637 1 98.88 110 TYR A N 1
ATOM 868 C CA . TYR A 1 110 ? 4.734 3.559 3.191 1 98.88 110 TYR A CA 1
ATOM 869 C C . TYR A 1 110 ? 3.613 4.375 2.561 1 98.88 110 TYR A C 1
ATOM 871 O O . TYR A 1 110 ? 2.551 4.551 3.16 1 98.88 110 TYR A O 1
ATOM 879 N N . PHE A 1 111 ? 3.859 4.883 1.396 1 98.81 111 PHE A N 1
ATOM 880 C CA . PHE A 1 111 ? 2.812 5.602 0.682 1 98.81 111 PHE A CA 1
ATOM 881 C C . PHE A 1 111 ? 2.748 5.16 -0.775 1 98.81 111 PHE A C 1
ATOM 883 O O . PHE A 1 111 ? 3.74 4.684 -1.33 1 98.81 111 PHE A O 1
ATOM 890 N N . VAL A 1 112 ? 1.623 5.184 -1.357 1 98.81 112 VAL A N 1
ATOM 891 C CA . VAL A 1 112 ? 1.374 5.086 -2.791 1 98.81 112 VAL A CA 1
ATOM 892 C C . VAL A 1 112 ? 0.555 6.289 -3.256 1 98.81 112 VAL A C 1
ATOM 894 O O . VAL A 1 112 ? -0.531 6.547 -2.732 1 98.81 112 VAL A O 1
ATOM 897 N N . PHE A 1 113 ? 1.114 7.035 -4.191 1 98.38 113 PHE A N 1
ATOM 898 C CA . PHE A 1 113 ? 0.316 8.008 -4.934 1 98.38 113 PHE A CA 1
ATOM 899 C C . PHE A 1 113 ? -0.167 7.414 -6.254 1 98.38 113 PHE A C 1
ATOM 901 O O . PHE A 1 113 ? 0.588 6.73 -6.945 1 98.38 113 PHE A O 1
ATOM 908 N N . ALA A 1 114 ? -1.402 7.59 -6.535 1 97.69 114 ALA A N 1
ATOM 909 C CA . ALA A 1 114 ? -1.945 7.125 -7.809 1 97.69 114 ALA A CA 1
ATOM 910 C C . ALA A 1 114 ? -3.078 8.031 -8.281 1 97.69 114 ALA A C 1
ATOM 912 O O . ALA A 1 114 ? -3.707 8.719 -7.484 1 97.69 114 ALA A O 1
ATOM 913 N N . MET B 1 1 ? -17.922 9.969 9.82 1 57.06 1 MET B N 1
ATOM 914 C CA . MET B 1 1 ? -16.578 9.703 9.32 1 57.06 1 MET B CA 1
ATOM 915 C C . MET B 1 1 ? -16.328 10.469 8.023 1 57.06 1 MET B C 1
ATOM 917 O O . MET B 1 1 ? -17.25 10.766 7.273 1 57.06 1 MET B O 1
ATOM 921 N N . SER B 1 2 ? -15.094 11.234 7.98 1 68.5 2 SER B N 1
ATOM 922 C CA . SER B 1 2 ? -14.797 12.047 6.809 1 68.5 2 SER B CA 1
ATOM 923 C C . SER B 1 2 ? -14.953 11.25 5.52 1 68.5 2 SER B C 1
ATOM 925 O O . SER B 1 2 ? -14.562 10.078 5.461 1 68.5 2 SER B O 1
ATOM 927 N N . ASP B 1 3 ? -15.688 11.797 4.574 1 86.19 3 ASP B N 1
ATOM 928 C CA . ASP B 1 3 ? -15.875 11.164 3.271 1 86.19 3 ASP B CA 1
ATOM 929 C C . ASP B 1 3 ? -14.555 11.078 2.51 1 86.19 3 ASP B C 1
ATOM 931 O O . ASP B 1 3 ? -14.469 10.414 1.477 1 86.19 3 ASP B O 1
ATOM 935 N N . PHE B 1 4 ? -13.469 11.703 3.162 1 94.56 4 PHE B N 1
ATOM 936 C CA . PHE B 1 4 ? -12.227 11.812 2.404 1 94.56 4 PHE B CA 1
ATOM 937 C C . PHE B 1 4 ? -11.211 10.781 2.871 1 94.56 4 PHE B C 1
ATOM 939 O O . PHE B 1 4 ? -10.227 10.516 2.18 1 94.56 4 PHE B O 1
ATOM 946 N N . ILE B 1 5 ? -11.422 10.203 4.082 1 97.5 5 ILE B N 1
ATOM 947 C CA . ILE B 1 5 ? -10.438 9.289 4.648 1 97.5 5 ILE B CA 1
ATOM 948 C C . ILE B 1 5 ? -11.094 7.945 4.953 1 97.5 5 ILE B C 1
ATOM 950 O O . ILE B 1 5 ? -12.102 7.887 5.656 1 97.5 5 ILE B O 1
ATOM 954 N N . THR B 1 6 ? -10.656 6.934 4.406 1 97.88 6 THR B N 1
ATOM 955 C CA . THR B 1 6 ? -11.062 5.578 4.75 1 97.88 6 THR B CA 1
ATOM 956 C C . THR B 1 6 ? -9.969 4.859 5.531 1 97.88 6 THR B C 1
ATOM 958 O O . THR B 1 6 ? -8.867 4.66 5.02 1 97.88 6 THR B O 1
ATOM 961 N N . VAL B 1 7 ? -10.195 4.535 6.77 1 98.25 7 VAL B N 1
ATOM 962 C CA . VAL B 1 7 ? -9.258 3.803 7.613 1 98.25 7 VAL B CA 1
ATOM 963 C C . VAL B 1 7 ? -9.641 2.324 7.648 1 98.25 7 VAL B C 1
ATOM 965 O O . VAL B 1 7 ? -10.773 1.977 7.992 1 98.25 7 VAL B O 1
ATOM 968 N N . LEU B 1 8 ? -8.688 1.509 7.367 1 98.44 8 LEU B N 1
ATOM 969 C CA . LEU B 1 8 ? -8.969 0.089 7.184 1 98.44 8 LEU B CA 1
ATOM 970 C C . LEU B 1 8 ? -9.641 -0.499 8.422 1 98.44 8 LEU B C 1
ATOM 972 O O . LEU B 1 8 ? -10.625 -1.233 8.312 1 98.44 8 LEU B O 1
ATOM 976 N N . ARG B 1 9 ? -9.133 -0.177 9.617 1 97.38 9 ARG B N 1
ATOM 977 C CA . ARG B 1 9 ? -9.617 -0.783 10.852 1 97.38 9 ARG B CA 1
ATOM 978 C C . ARG B 1 9 ? -11.07 -0.391 11.117 1 97.38 9 ARG B C 1
ATOM 980 O O . ARG B 1 9 ? -11.719 -0.97 11.992 1 97.38 9 ARG B O 1
ATOM 987 N N . LYS B 1 10 ? -11.594 0.632 10.422 1 96.69 10 LYS B N 1
ATOM 988 C CA . LYS B 1 10 ? -12.969 1.075 10.625 1 96.69 10 LYS B CA 1
ATOM 989 C C . LYS B 1 10 ? -13.898 0.476 9.578 1 96.69 10 LYS B C 1
ATOM 991 O O . LYS B 1 10 ? -15.078 0.832 9.508 1 96.69 10 LYS B O 1
ATOM 996 N N . THR B 1 11 ? -13.352 -0.346 8.688 1 97.5 11 THR B N 1
ATOM 997 C CA . THR B 1 11 ? -14.148 -1.011 7.664 1 97.5 11 THR B CA 1
ATOM 998 C C . THR B 1 11 ? -14.508 -2.43 8.094 1 97.5 11 THR B C 1
ATOM 1000 O O . THR B 1 11 ? -13.836 -3.012 8.953 1 97.5 11 THR B O 1
ATOM 1003 N N . CYS B 1 12 ? -15.57 -2.967 7.574 1 97.5 12 CYS B N 1
ATOM 1004 C CA . CYS B 1 12 ? -16 -4.34 7.801 1 97.5 12 CYS B CA 1
ATOM 1005 C C . CYS B 1 12 ? -16.359 -5.031 6.488 1 97.5 12 CYS B C 1
ATOM 1007 O O . CYS B 1 12 ? -17.531 -5.281 6.211 1 97.5 12 CYS B O 1
ATOM 1009 N N . PRO B 1 13 ? -15.336 -5.25 5.723 1 97.69 13 PRO B N 1
ATOM 1010 C CA . PRO B 1 13 ? -15.617 -5.824 4.402 1 97.69 13 PRO B CA 1
ATOM 1011 C C . PRO B 1 13 ? -16.203 -7.23 4.484 1 97.69 13 PRO B C 1
ATOM 1013 O O . PRO B 1 13 ? -15.82 -8.008 5.367 1 97.69 13 PRO B O 1
ATOM 1016 N N . THR B 1 14 ? -17.047 -7.578 3.568 1 97.5 14 THR B N 1
ATOM 1017 C CA . THR B 1 14 ? -17.547 -8.938 3.404 1 97.5 14 THR B CA 1
ATOM 1018 C C . THR B 1 14 ? -16.547 -9.797 2.643 1 97.5 14 THR B C 1
ATOM 1020 O O . THR B 1 14 ? -16.094 -9.43 1.551 1 97.5 14 THR B O 1
ATOM 1023 N N . PRO B 1 15 ? -16.219 -10.883 3.246 1 98.25 15 PRO B N 1
ATOM 1024 C CA . PRO B 1 15 ? -15.273 -11.742 2.537 1 98.25 15 PRO B CA 1
ATOM 1025 C C . PRO B 1 15 ? -15.836 -12.281 1.222 1 98.25 15 PRO B C 1
ATOM 1027 O O . PRO B 1 15 ? -16.984 -12.711 1.168 1 98.25 15 PRO B O 1
ATOM 1030 N N . VAL B 1 16 ? -15.125 -12.172 0.204 1 98 16 VAL B N 1
ATOM 1031 C CA . VAL B 1 16 ? -15.398 -12.828 -1.069 1 98 16 VAL B CA 1
ATOM 1032 C C . VAL B 1 16 ? -14.508 -14.062 -1.217 1 98 16 VAL B C 1
ATOM 1034 O O . VAL B 1 16 ? -13.281 -13.945 -1.29 1 98 16 VAL B O 1
ATOM 1037 N N . LEU B 1 17 ? -15.094 -15.195 -1.336 1 98.12 17 LEU B N 1
ATOM 1038 C CA . LEU B 1 17 ? -14.344 -16.453 -1.342 1 98.12 17 LEU B CA 1
ATOM 1039 C C . LEU B 1 17 ? -14.062 -16.906 -2.77 1 98.12 17 LEU B C 1
ATOM 1041 O O . LEU B 1 17 ? -14.922 -16.797 -3.643 1 98.12 17 LEU B O 1
ATOM 1045 N N . ASP B 1 18 ? -12.812 -17.344 -2.936 1 97.62 18 ASP B N 1
ATOM 1046 C CA . ASP B 1 18 ? -12.375 -17.969 -4.176 1 97.62 18 ASP B CA 1
ATOM 1047 C C . ASP B 1 18 ? -12.766 -17.125 -5.387 1 97.62 18 ASP B C 1
ATOM 1049 O O . ASP B 1 18 ? -13.352 -17.641 -6.344 1 97.62 18 ASP B O 1
ATOM 1053 N N . ALA B 1 19 ? -12.438 -15.805 -5.297 1 93.5 19 ALA B N 1
ATOM 1054 C CA . ALA B 1 19 ? -12.766 -14.844 -6.348 1 93.5 19 ALA B CA 1
ATOM 1055 C C . ALA B 1 19 ? -11.688 -14.812 -7.422 1 93.5 19 ALA B C 1
ATOM 1057 O O . ALA B 1 19 ? -11.898 -14.266 -8.508 1 93.5 19 ALA B O 1
ATOM 1058 N N . THR B 1 20 ? -10.57 -15.406 -7.156 1 91.56 20 THR B N 1
ATOM 1059 C CA . THR B 1 20 ? -9.453 -15.383 -8.094 1 91.56 20 THR B CA 1
ATOM 1060 C C . THR B 1 20 ? -9.805 -16.125 -9.375 1 91.56 20 THR B C 1
ATOM 1062 O O . THR B 1 20 ? -10.305 -17.25 -9.336 1 91.56 20 THR B O 1
ATOM 1065 N N . LYS B 1 21 ? -9.398 -15.43 -10.508 1 92.06 21 LYS B N 1
ATOM 1066 C CA . LYS B 1 21 ? -9.758 -16.016 -11.797 1 92.06 21 LYS B CA 1
ATOM 1067 C C . LYS B 1 21 ? -8.531 -16.609 -12.492 1 92.06 21 LYS B C 1
ATOM 1069 O O . LYS B 1 21 ? -8.617 -17.078 -13.625 1 92.06 21 LYS B O 1
ATOM 1074 N N . TRP B 1 22 ? -7.473 -16.5 -11.82 1 95.88 22 TRP B N 1
ATOM 1075 C CA . TRP B 1 22 ? -6.246 -17.062 -12.391 1 95.88 22 TRP B CA 1
ATOM 1076 C C . TRP B 1 22 ? -6.363 -18.562 -12.562 1 95.88 22 TRP B C 1
ATOM 1078 O O . TRP B 1 22 ? -7.023 -19.234 -11.773 1 95.88 22 TRP B O 1
ATOM 1088 N N . LYS B 1 23 ? -5.652 -19.047 -13.586 1 97.5 23 LYS B N 1
ATOM 1089 C CA . LYS B 1 23 ? -5.664 -20.484 -13.836 1 97.5 23 LYS B CA 1
ATOM 1090 C C . LYS B 1 23 ? -4.82 -21.234 -12.797 1 97.5 23 LYS B C 1
ATOM 1092 O O . LYS B 1 23 ? -3.613 -21.016 -12.703 1 97.5 23 LYS B O 1
ATOM 1097 N N . ARG B 1 24 ? -5.449 -22.109 -12.055 1 97.69 24 ARG B N 1
ATOM 1098 C CA . ARG B 1 24 ? -4.73 -22.969 -11.109 1 97.69 24 ARG B CA 1
ATOM 1099 C C . ARG B 1 24 ? -3.92 -24.031 -11.844 1 97.69 24 ARG B C 1
ATOM 1101 O O . ARG B 1 24 ? -4.453 -24.75 -12.703 1 97.69 24 ARG B O 1
ATOM 1108 N N . ILE B 1 25 ? -2.666 -24.188 -11.516 1 98.62 25 ILE B N 1
ATOM 1109 C CA . ILE B 1 25 ? -1.846 -25.156 -12.219 1 98.62 25 ILE B CA 1
ATOM 1110 C C . ILE B 1 25 ? -1.176 -26.094 -11.219 1 98.62 25 ILE B C 1
ATOM 1112 O O . ILE B 1 25 ? -0.412 -26.984 -11.602 1 98.62 25 ILE B O 1
ATOM 1116 N N . GLY B 1 26 ? -1.423 -25.844 -9.93 1 98.31 26 GLY B N 1
ATOM 1117 C CA . GLY B 1 26 ? -0.887 -26.703 -8.891 1 98.31 26 GLY B CA 1
ATOM 1118 C C . GLY B 1 26 ? -1.564 -26.516 -7.547 1 98.31 26 GLY B C 1
ATOM 1119 O O . GLY B 1 26 ? -1.881 -25.391 -7.16 1 98.31 26 GLY B O 1
ATOM 1120 N N . GLY B 1 27 ? -1.765 -27.594 -6.797 1 98 27 GLY B N 1
ATOM 1121 C CA . GLY B 1 27 ? -2.387 -27.531 -5.484 1 98 27 GLY B CA 1
ATOM 1122 C C . GLY B 1 27 ? -3.865 -27.188 -5.539 1 98 27 GLY B C 1
ATOM 1123 O O . GLY B 1 27 ? -4.5 -27.328 -6.582 1 98 27 GLY B O 1
ATOM 1124 N N . ASP B 1 28 ? -4.48 -26.906 -4.445 1 97.81 28 ASP B N 1
ATOM 1125 C CA . ASP B 1 28 ? -5.879 -26.516 -4.305 1 97.81 28 ASP B CA 1
ATOM 1126 C C . ASP B 1 28 ? -6.008 -25.234 -3.496 1 97.81 28 ASP B C 1
ATOM 1128 O O . ASP B 1 28 ? -6.594 -25.234 -2.412 1 97.81 28 ASP B O 1
ATOM 1132 N N . PRO B 1 29 ? -5.504 -24.172 -4.09 1 98.5 29 PRO B N 1
ATOM 1133 C CA . PRO B 1 29 ? -5.523 -22.922 -3.34 1 98.5 29 PRO B CA 1
ATOM 1134 C C . PRO B 1 29 ? -6.934 -22.375 -3.139 1 98.5 29 PRO B C 1
ATOM 1136 O O . PRO B 1 29 ? -7.777 -22.484 -4.035 1 98.5 29 PRO B O 1
ATOM 1139 N N . HIS B 1 30 ? -7.172 -21.812 -1.989 1 98.62 30 HIS B N 1
ATOM 1140 C CA . HIS B 1 30 ? -8.367 -21.047 -1.65 1 98.62 30 HIS B CA 1
ATOM 1141 C C . HIS B 1 30 ? -8.031 -19.609 -1.295 1 98.62 30 HIS B C 1
ATOM 1143 O O . HIS B 1 30 ? -7.043 -19.359 -0.602 1 98.62 30 HIS B O 1
ATOM 1149 N N . THR B 1 31 ? -8.883 -18.75 -1.825 1 98.56 31 THR B N 1
ATOM 1150 C CA . THR B 1 31 ? -8.586 -17.328 -1.639 1 98.56 31 THR B CA 1
ATOM 1151 C C . THR B 1 31 ? -9.703 -16.641 -0.865 1 98.56 31 THR B C 1
ATOM 1153 O O . THR B 1 31 ? -10.852 -17.078 -0.899 1 98.56 31 THR B O 1
ATOM 1156 N N . VAL B 1 32 ? -9.367 -15.633 -0.125 1 98.69 32 VAL B N 1
ATOM 1157 C CA . VAL B 1 32 ? -10.281 -14.688 0.51 1 98.69 32 VAL B CA 1
ATOM 1158 C C . VAL B 1 32 ? -9.898 -13.258 0.142 1 98.69 32 VAL B C 1
ATOM 1160 O O . VAL B 1 32 ? -8.742 -12.867 0.292 1 98.69 32 VAL B O 1
ATOM 1163 N N . ASN B 1 33 ? -10.828 -12.523 -0.44 1 98.62 33 ASN B N 1
ATOM 1164 C CA . ASN B 1 33 ? -10.664 -11.086 -0.643 1 98.62 33 ASN B CA 1
ATOM 1165 C C . ASN B 1 33 ? -11.516 -10.281 0.335 1 98.62 33 ASN B C 1
ATOM 1167 O O . ASN B 1 33 ? -12.727 -10.5 0.441 1 98.62 33 ASN B O 1
ATOM 1171 N N . LEU B 1 34 ? -10.914 -9.453 1.09 1 98.62 34 LEU B N 1
ATOM 1172 C CA . LEU B 1 34 ? -11.586 -8.453 1.917 1 98.62 34 LEU B CA 1
ATOM 1173 C C . LEU B 1 34 ? -11.375 -7.051 1.352 1 98.62 34 LEU B C 1
ATOM 1175 O O . LEU B 1 34 ? -10.469 -6.336 1.77 1 98.62 34 LEU B O 1
ATOM 1179 N N . ASN B 1 35 ? -12.227 -6.641 0.429 1 98.56 35 ASN B N 1
ATOM 1180 C CA . ASN B 1 35 ? -12.141 -5.328 -0.199 1 98.56 35 ASN B CA 1
ATOM 1181 C C . ASN B 1 35 ? -12.672 -4.23 0.721 1 98.56 35 ASN B C 1
ATOM 1183 O O . ASN B 1 35 ? -13.883 -4.109 0.918 1 98.56 35 ASN B O 1
ATOM 1187 N N . ALA B 1 36 ? -11.781 -3.398 1.171 1 98.44 36 ALA B N 1
ATOM 1188 C CA . ALA B 1 36 ? -12.117 -2.461 2.238 1 98.44 36 ALA B CA 1
ATOM 1189 C C . ALA B 1 36 ? -12.383 -1.065 1.68 1 98.44 36 ALA B C 1
ATOM 1191 O O . ALA B 1 36 ? -12.945 -0.21 2.369 1 98.44 36 ALA B O 1
ATOM 1192 N N . TYR B 1 37 ? -11.977 -0.817 0.443 1 98.25 37 TYR B N 1
ATOM 1193 C CA . TYR B 1 37 ? -12.109 0.49 -0.191 1 98.25 37 TYR B CA 1
ATOM 1194 C C . TYR B 1 37 ? -12.32 0.349 -1.693 1 98.25 37 TYR B C 1
ATOM 1196 O O . TYR B 1 37 ? -11.711 -0.504 -2.336 1 98.25 37 TYR B O 1
ATOM 1204 N N . LEU B 1 38 ? -13.195 1.104 -2.215 1 97.75 38 LEU B N 1
ATOM 1205 C CA . LEU B 1 38 ? -13.438 1.283 -3.641 1 97.75 38 LEU B CA 1
ATOM 1206 C C . LEU B 1 38 ? -13.602 2.76 -3.982 1 97.75 38 LEU B C 1
ATOM 1208 O O . LEU B 1 38 ? -14.43 3.453 -3.381 1 97.75 38 LEU B O 1
ATOM 1212 N N . SER B 1 39 ? -12.742 3.232 -4.891 1 97.38 39 SER B N 1
ATOM 1213 C CA . SER B 1 39 ? -12.898 4.625 -5.293 1 97.38 39 SER B CA 1
ATOM 1214 C C . SER B 1 39 ? -14.227 4.852 -6.008 1 97.38 39 SER B C 1
ATOM 1216 O O . SER B 1 39 ? -14.812 3.914 -6.547 1 97.38 39 SER B O 1
ATOM 1218 N N . LYS B 1 40 ? -14.672 6.121 -6.078 1 94.75 40 LYS B N 1
ATOM 1219 C CA . LYS B 1 40 ? -15.969 6.457 -6.648 1 94.75 40 LYS B CA 1
ATOM 1220 C C . LYS B 1 40 ? -16.047 6.051 -8.117 1 94.75 40 LYS B C 1
ATOM 1222 O O . LYS B 1 40 ? -17.078 5.559 -8.578 1 94.75 40 LYS B O 1
ATOM 1227 N N . ASP B 1 41 ? -14.922 6.191 -8.828 1 95.12 41 ASP B N 1
ATOM 1228 C CA . ASP B 1 41 ? -14.922 5.895 -10.258 1 95.12 41 ASP B CA 1
ATOM 1229 C C . ASP B 1 41 ? -14.609 4.426 -10.516 1 95.12 41 ASP B C 1
ATOM 1231 O O . ASP B 1 41 ? -14.484 4.004 -11.664 1 95.12 41 ASP B O 1
ATOM 1235 N N . GLY B 1 42 ? -14.367 3.664 -9.469 1 96.25 42 GLY B N 1
ATOM 1236 C CA . GLY B 1 42 ? -14.164 2.229 -9.57 1 96.25 42 GLY B CA 1
ATOM 1237 C C . GLY B 1 42 ? -12.75 1.852 -9.984 1 96.25 42 GLY B C 1
ATOM 1238 O O . GLY B 1 42 ? -12.438 0.669 -10.125 1 96.25 42 GLY B O 1
ATOM 1239 N N . SER B 1 43 ? -11.844 2.811 -10.094 1 96.5 43 SER B N 1
ATOM 1240 C CA . SER B 1 43 ? -10.531 2.566 -10.68 1 96.5 43 SER B CA 1
ATOM 1241 C C . SER B 1 43 ? -9.539 2.07 -9.633 1 96.5 43 SER B C 1
ATOM 1243 O O . SER B 1 43 ? -8.477 1.555 -9.977 1 96.5 43 SER B O 1
ATOM 1245 N N . LYS B 1 44 ? -9.859 2.234 -8.375 1 98.31 44 LYS B N 1
ATOM 1246 C CA . LYS B 1 44 ? -8.938 1.853 -7.309 1 98.31 44 LYS B CA 1
ATOM 1247 C C . LYS B 1 44 ? -9.633 0.983 -6.266 1 98.31 44 LYS B C 1
ATOM 1249 O O . LYS B 1 44 ? -10.75 1.278 -5.848 1 98.31 44 LYS B O 1
ATOM 1254 N N . ILE B 1 45 ? -9 -0.059 -5.836 1 98.25 45 ILE B N 1
ATOM 1255 C CA . ILE B 1 45 ? -9.484 -0.965 -4.797 1 98.25 45 ILE B CA 1
ATOM 1256 C C . ILE B 1 45 ? -8.367 -1.229 -3.785 1 98.25 45 ILE B C 1
ATOM 1258 O O . ILE B 1 45 ? -7.211 -1.408 -4.164 1 98.25 45 ILE B O 1
ATOM 1262 N N . MET B 1 46 ? -8.664 -1.191 -2.561 1 98.69 46 MET B N 1
ATOM 1263 C CA . MET B 1 46 ? -7.719 -1.565 -1.514 1 98.69 46 MET B CA 1
ATOM 1264 C C . MET B 1 46 ? -8.336 -2.588 -0.563 1 98.69 46 MET B C 1
ATOM 1266 O O . MET B 1 46 ? -9.508 -2.482 -0.208 1 98.69 46 MET B O 1
ATOM 1270 N N . GLY B 1 47 ? -7.555 -3.561 -0.18 1 98.62 47 GLY B N 1
ATOM 1271 C CA . GLY B 1 47 ? -8.047 -4.551 0.768 1 98.62 47 GLY B CA 1
ATOM 1272 C C . GLY B 1 47 ? -6.984 -5.555 1.182 1 98.62 47 GLY B C 1
ATOM 1273 O O . GLY B 1 47 ? -5.797 -5.23 1.219 1 98.62 47 GLY B O 1
ATOM 1274 N N . THR B 1 48 ? -7.449 -6.672 1.649 1 98.75 48 THR B N 1
ATOM 1275 C CA . THR B 1 48 ? -6.621 -7.781 2.098 1 98.75 48 THR B CA 1
ATOM 1276 C C . THR B 1 48 ? -6.887 -9.031 1.261 1 98.75 48 THR B C 1
ATOM 1278 O O . THR B 1 48 ? -8.039 -9.344 0.954 1 98.75 48 THR B O 1
ATOM 1281 N N . TRP B 1 49 ? -5.859 -9.648 0.861 1 98.81 49 TRP B N 1
ATOM 1282 C CA . TRP B 1 49 ? -5.941 -10.906 0.132 1 98.81 49 TRP B CA 1
ATOM 1283 C C . TRP B 1 49 ? -5.297 -12.039 0.924 1 98.81 49 TRP B C 1
ATOM 1285 O O . TRP B 1 49 ? -4.184 -11.891 1.438 1 98.81 49 TRP B O 1
ATOM 1295 N N . ILE B 1 50 ? -5.969 -13.125 1.142 1 98.88 50 ILE B N 1
ATOM 1296 C CA . ILE B 1 50 ? -5.461 -14.344 1.768 1 98.88 50 ILE B CA 1
ATOM 1297 C C . ILE B 1 50 ? -5.523 -15.5 0.773 1 98.88 50 ILE B C 1
ATOM 1299 O O . ILE B 1 50 ? -6.508 -15.656 0.05 1 98.88 50 ILE B O 1
ATOM 1303 N N . CYS B 1 51 ? -4.504 -16.312 0.754 1 98.81 51 CYS B N 1
ATOM 1304 C CA . CYS B 1 51 ? -4.48 -17.422 -0.178 1 98.81 51 CYS B CA 1
ATOM 1305 C C . CYS B 1 51 ? -3.697 -18.594 0.401 1 98.81 51 CYS B C 1
ATOM 1307 O O . CYS B 1 51 ? -2.572 -18.438 0.872 1 98.81 51 CYS B O 1
ATOM 1309 N N . THR B 1 52 ? -4.227 -19.828 0.466 1 98.88 52 THR B N 1
ATOM 1310 C CA . THR B 1 52 ? -3.547 -21.047 0.892 1 98.88 52 THR B CA 1
ATOM 1311 C C . THR B 1 52 ? -2.627 -21.562 -0.208 1 98.88 52 THR B C 1
ATOM 1313 O O . THR B 1 52 ? -2.664 -21.062 -1.339 1 98.88 52 THR B O 1
ATOM 1316 N N . PRO B 1 53 ? -1.747 -22.438 0.125 1 98.81 53 PRO B N 1
ATOM 1317 C CA . PRO B 1 53 ? -0.703 -22.875 -0.804 1 98.81 53 PRO B CA 1
ATOM 1318 C C . PRO B 1 53 ? -1.269 -23.406 -2.119 1 98.81 53 PRO B C 1
ATOM 1320 O O . PRO B 1 53 ? -2.293 -24.094 -2.121 1 98.81 53 PRO B O 1
ATOM 1323 N N . GLY B 1 54 ? -0.68 -23.156 -3.191 1 98.81 54 GLY B N 1
ATOM 1324 C CA . GLY B 1 54 ? -0.99 -23.531 -4.562 1 98.81 54 GLY B CA 1
ATOM 1325 C C . GLY B 1 54 ? -0.249 -22.703 -5.59 1 98.81 54 GLY B C 1
ATOM 1326 O O . GLY B 1 54 ? 0.637 -21.922 -5.242 1 98.81 54 GLY B O 1
ATOM 1327 N N . LYS B 1 55 ? -0.532 -22.984 -6.875 1 98.75 55 LYS B N 1
ATOM 1328 C CA . LYS B 1 55 ? 0.198 -22.312 -7.945 1 98.75 55 LYS B CA 1
ATOM 1329 C C . LYS B 1 55 ? -0.746 -21.875 -9.055 1 98.75 55 LYS B C 1
ATOM 1331 O O . LYS B 1 55 ? -1.65 -22.609 -9.445 1 98.75 55 LYS B O 1
ATOM 1336 N N . PHE B 1 56 ? -0.489 -20.625 -9.547 1 98.75 56 PHE B N 1
ATOM 1337 C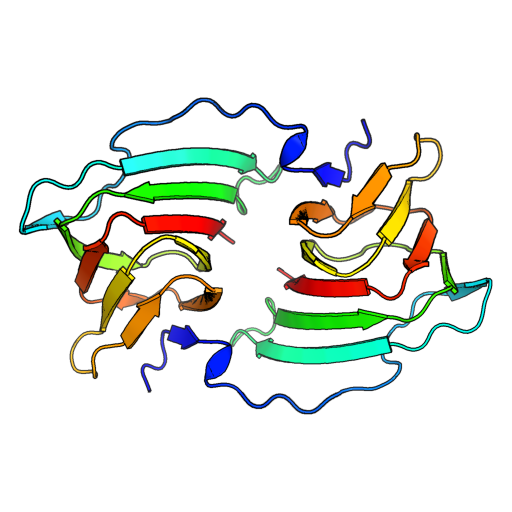 CA . PHE B 1 56 ? -1.317 -20.047 -10.594 1 98.75 56 PHE B CA 1
ATOM 1338 C C . PHE B 1 56 ? -0.468 -19.641 -11.797 1 98.75 56 PHE B C 1
ATOM 1340 O O . PHE B 1 56 ? 0.68 -19.219 -11.641 1 98.75 56 PHE B O 1
ATOM 1347 N N . GLU B 1 57 ? -1.023 -19.844 -12.961 1 98.69 57 GLU B N 1
ATOM 1348 C CA . GLU B 1 57 ? -0.602 -19.062 -14.117 1 98.69 57 GLU B CA 1
ATOM 1349 C C . GLU B 1 57 ? -1.297 -17.703 -14.156 1 98.69 57 GLU B C 1
ATOM 1351 O O . GLU B 1 57 ? -2.523 -17.625 -14.047 1 98.69 57 GLU B O 1
ATOM 1356 N N . VAL B 1 58 ? -0.461 -16.656 -14.297 1 97.69 58 VAL B N 1
ATOM 1357 C CA . VAL B 1 58 ? -1.061 -15.328 -14.148 1 97.69 58 VAL B CA 1
ATOM 1358 C C . VAL B 1 58 ? -0.755 -14.484 -15.383 1 97.69 58 VAL B C 1
ATOM 1360 O O . VAL B 1 58 ? 0.234 -14.727 -16.078 1 97.69 58 VAL B O 1
ATOM 1363 N N . ASN B 1 59 ? -1.677 -13.609 -15.672 1 97 59 ASN B N 1
ATOM 1364 C CA . ASN B 1 59 ? -1.572 -12.508 -16.625 1 97 59 ASN B CA 1
ATOM 1365 C C . ASN B 1 59 ? -2.178 -11.227 -16.062 1 97 59 ASN B C 1
ATOM 1367 O O . ASN B 1 59 ? -3.395 -11.039 -16.094 1 97 59 ASN B O 1
ATOM 1371 N N . TYR B 1 60 ? -1.282 -10.32 -15.609 1 96.75 60 TYR B N 1
ATOM 1372 C CA . TYR B 1 60 ? -1.745 -9.102 -14.938 1 96.75 60 TYR B CA 1
ATOM 1373 C C . TYR B 1 60 ? -2.258 -8.086 -15.953 1 96.75 60 TYR B C 1
ATOM 1375 O O . TYR B 1 60 ? -1.538 -7.707 -16.875 1 96.75 60 TYR B O 1
ATOM 1383 N N . GLU B 1 61 ? -3.451 -7.625 -15.648 1 94.88 61 GLU B N 1
ATOM 1384 C CA . GLU B 1 61 ? -4.039 -6.605 -16.5 1 94.88 61 GLU B CA 1
ATOM 1385 C C . GLU B 1 61 ? -3.996 -5.23 -15.844 1 94.88 61 GLU B C 1
ATOM 1387 O O . GLU B 1 61 ? -4.074 -4.207 -16.531 1 94.88 61 GLU B O 1
ATOM 1392 N N . LYS B 1 62 ? -3.881 -5.238 -14.5 1 95.75 62 LYS B N 1
ATOM 1393 C CA . LYS B 1 62 ? -3.938 -3.996 -13.734 1 95.75 62 LYS B CA 1
ATOM 1394 C C . LYS B 1 62 ? -2.705 -3.842 -12.852 1 95.75 62 LYS B C 1
ATOM 1396 O O . LYS B 1 62 ? -2.102 -4.836 -12.438 1 95.75 62 LYS B O 1
ATOM 1401 N N . TRP B 1 63 ? -2.365 -2.609 -12.625 1 98.25 63 TRP B N 1
ATOM 1402 C CA . TRP B 1 63 ? -1.299 -2.268 -11.688 1 98.25 63 TRP B CA 1
ATOM 1403 C C . TRP B 1 63 ? -1.68 -2.652 -10.266 1 98.25 63 TRP B C 1
ATOM 1405 O O . TRP B 1 63 ? -2.82 -2.449 -9.844 1 98.25 63 TRP B O 1
ATOM 1415 N N . GLU B 1 64 ? -0.672 -3.229 -9.5 1 98.69 64 GLU B N 1
ATOM 1416 C CA . GLU B 1 64 ? -0.972 -3.629 -8.133 1 98.69 64 GLU B CA 1
ATOM 1417 C C . GLU B 1 64 ? 0.195 -3.318 -7.195 1 98.69 64 GLU B C 1
ATOM 1419 O O . GLU B 1 64 ? 1.354 -3.551 -7.547 1 98.69 64 GLU B O 1
ATOM 1424 N N . TYR B 1 65 ? -0.092 -2.67 -6.098 1 98.88 65 TYR B N 1
ATOM 1425 C CA . TYR B 1 65 ? 0.791 -2.588 -4.941 1 98.88 65 TYR B CA 1
ATOM 1426 C C . TYR B 1 65 ? 0.464 -3.678 -3.928 1 98.88 65 TYR B C 1
ATOM 1428 O O . TYR B 1 65 ? -0.708 -3.936 -3.641 1 98.88 65 TYR B O 1
ATOM 1436 N N . CYS B 1 66 ? 1.524 -4.316 -3.361 1 98.88 66 CYS B N 1
ATOM 1437 C CA . CYS B 1 66 ? 1.343 -5.379 -2.381 1 98.88 66 CYS B CA 1
ATOM 1438 C C . CYS B 1 66 ? 2.26 -5.176 -1.182 1 98.88 66 CYS B C 1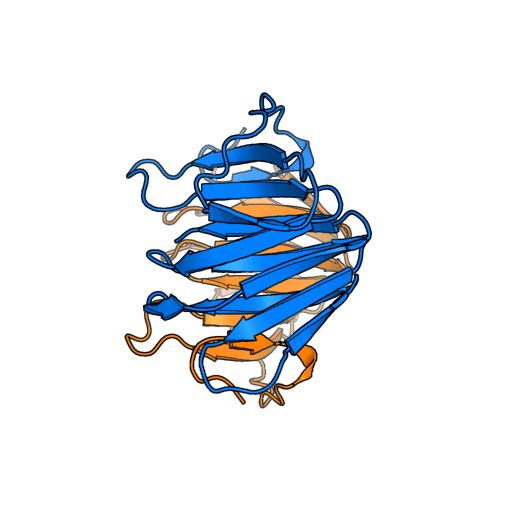
ATOM 1440 O O . CYS B 1 66 ? 3.406 -4.754 -1.335 1 98.88 66 CYS B O 1
ATOM 1442 N N . HIS B 1 67 ? 1.74 -5.484 -0.015 1 98.88 67 HIS B N 1
ATOM 1443 C CA . HIS B 1 67 ? 2.504 -5.598 1.223 1 98.88 67 HIS B CA 1
ATOM 1444 C C . HIS B 1 67 ? 2.209 -6.914 1.933 1 98.88 67 HIS B C 1
ATOM 1446 O O . HIS B 1 67 ? 1.112 -7.105 2.463 1 98.88 67 HIS B O 1
ATOM 1452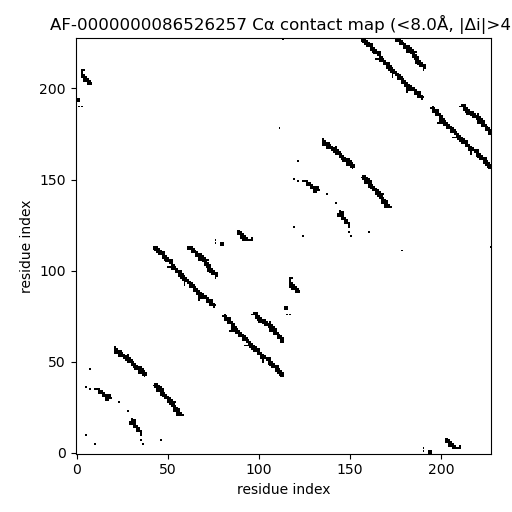 N N . PHE B 1 68 ? 3.188 -7.84 1.908 1 98.75 68 PHE B N 1
ATOM 1453 C CA . PHE B 1 68 ? 3.004 -9.148 2.529 1 98.75 68 PHE B CA 1
ATOM 1454 C C . PHE B 1 68 ? 3.098 -9.039 4.047 1 98.75 68 PHE B C 1
ATOM 1456 O O . PHE B 1 68 ? 4.086 -8.539 4.582 1 98.75 68 PHE B O 1
ATOM 1463 N N . LEU B 1 69 ? 2.057 -9.469 4.699 1 98.56 69 LEU B N 1
ATOM 1464 C CA . LEU B 1 69 ? 2.012 -9.484 6.156 1 98.56 69 LEU B CA 1
ATOM 1465 C C . LEU B 1 69 ? 2.443 -10.844 6.699 1 98.56 69 LEU B C 1
ATOM 1467 O O . LEU B 1 69 ? 3.041 -10.93 7.773 1 98.56 69 LEU B O 1
ATOM 1471 N N . ASP B 1 70 ? 2.104 -11.938 6.004 1 98.69 70 ASP B N 1
ATOM 1472 C CA . ASP B 1 70 ? 2.412 -13.312 6.367 1 98.69 70 ASP B CA 1
ATOM 1473 C C . ASP B 1 70 ? 2.646 -14.172 5.125 1 98.69 70 ASP B C 1
ATOM 1475 O O . ASP B 1 70 ? 2.121 -13.875 4.051 1 98.69 70 ASP B O 1
ATOM 1479 N N . GLY B 1 71 ? 3.49 -15.227 5.352 1 98.75 71 GLY B N 1
ATOM 1480 C CA . GLY B 1 71 ? 3.582 -16.266 4.348 1 98.75 71 GLY B CA 1
ATOM 1481 C C . GLY B 1 71 ? 4.762 -16.094 3.408 1 98.75 71 GLY B C 1
ATOM 1482 O O . GLY B 1 71 ? 5.699 -15.359 3.713 1 98.75 71 GLY B O 1
ATOM 1483 N N . TYR B 1 72 ? 4.746 -16.875 2.393 1 98.88 72 TYR B N 1
ATOM 1484 C CA . TYR B 1 72 ? 5.852 -16.984 1.447 1 98.88 72 TYR B CA 1
ATOM 1485 C C . TYR B 1 72 ? 5.348 -17.375 0.063 1 98.88 72 TYR B C 1
ATOM 1487 O O . TYR B 1 72 ? 4.559 -18.312 -0.077 1 98.88 72 TYR B O 1
ATOM 1495 N N . CYS B 1 73 ? 5.711 -16.578 -0.957 1 98.75 73 CYS B N 1
ATOM 1496 C CA . CYS B 1 73 ? 5.348 -16.859 -2.34 1 98.75 73 CYS B CA 1
ATOM 1497 C C . CYS B 1 73 ? 6.547 -16.703 -3.264 1 98.75 73 CYS B C 1
ATOM 1499 O O . CYS B 1 73 ? 7.555 -16.109 -2.885 1 98.75 73 CYS B O 1
ATOM 1501 N N . ILE B 1 74 ? 6.457 -17.297 -4.379 1 98.75 74 ILE B N 1
ATOM 1502 C CA . ILE B 1 74 ? 7.434 -17.172 -5.457 1 98.75 74 ILE B CA 1
ATOM 1503 C C . ILE B 1 74 ? 6.727 -16.75 -6.742 1 98.75 74 ILE B C 1
ATOM 1505 O O . ILE B 1 74 ? 5.848 -17.453 -7.242 1 98.75 74 ILE B O 1
ATOM 1509 N N . ILE B 1 75 ? 7.082 -15.57 -7.242 1 98.62 75 ILE B N 1
ATOM 1510 C CA . ILE B 1 75 ? 6.594 -15.125 -8.547 1 98.62 75 ILE B CA 1
ATOM 1511 C C . ILE B 1 75 ? 7.684 -15.32 -9.594 1 98.62 75 ILE B C 1
ATOM 1513 O O . ILE B 1 75 ? 8.828 -14.898 -9.406 1 98.62 75 ILE B O 1
ATOM 1517 N N . THR B 1 76 ? 7.355 -15.961 -10.664 1 98.12 76 THR B N 1
ATOM 1518 C CA . THR B 1 76 ? 8.297 -16.172 -11.758 1 98.12 76 THR B CA 1
ATOM 1519 C C . THR B 1 76 ? 7.762 -15.57 -13.055 1 98.12 76 THR B C 1
ATOM 1521 O O . THR B 1 76 ? 6.926 -16.172 -13.727 1 98.12 76 THR B O 1
ATOM 1524 N N . PRO B 1 77 ? 8.312 -14.391 -13.398 1 97.81 77 PRO B N 1
ATOM 1525 C CA . PRO B 1 77 ? 7.93 -13.867 -14.711 1 97.81 77 PRO B CA 1
ATOM 1526 C C . PRO B 1 77 ? 8.445 -14.727 -15.867 1 97.81 77 PRO B C 1
ATOM 1528 O O . PRO B 1 77 ? 9.523 -15.305 -15.773 1 97.81 77 PRO B O 1
ATOM 1531 N N . GLU B 1 78 ? 7.648 -14.773 -16.875 1 96.38 78 GLU B N 1
ATOM 1532 C CA . GLU B 1 78 ? 8.055 -15.57 -18.031 1 96.38 78 GLU B CA 1
ATOM 1533 C C . GLU B 1 78 ? 9.453 -15.188 -18.5 1 96.38 78 GLU B C 1
ATOM 1535 O O . GLU B 1 78 ? 9.719 -14.016 -18.781 1 96.38 78 GLU B O 1
ATOM 1540 N N . GLY B 1 79 ? 10.305 -16.172 -18.562 1 94.19 79 GLY B N 1
ATOM 1541 C CA . GLY B 1 79 ? 11.641 -15.992 -19.109 1 94.19 79 GLY B CA 1
ATOM 1542 C C . GLY B 1 79 ? 12.586 -15.281 -18.172 1 94.19 79 GLY B C 1
ATOM 1543 O O . GLY B 1 79 ? 13.672 -14.859 -18.562 1 94.19 79 GLY B O 1
ATOM 1544 N N . GLU B 1 80 ? 12.156 -14.969 -16.953 1 95.38 80 GLU B N 1
ATOM 1545 C CA . GLU B 1 80 ? 12.969 -14.242 -15.992 1 95.38 80 GLU B CA 1
ATOM 1546 C C . GLU B 1 80 ? 13.203 -15.07 -14.727 1 95.38 80 GLU B C 1
ATOM 1548 O O . GLU B 1 80 ? 12.648 -16.156 -14.586 1 95.38 80 GLU B O 1
ATOM 1553 N N . GLU B 1 81 ? 14.07 -14.625 -13.922 1 95.69 81 GLU B N 1
ATOM 1554 C CA . GLU B 1 81 ? 14.367 -15.297 -12.656 1 95.69 81 GLU B CA 1
ATOM 1555 C C . GLU B 1 81 ? 13.195 -15.172 -11.68 1 95.69 81 GLU B C 1
ATOM 1557 O O . GLU B 1 81 ? 12.477 -14.172 -11.695 1 95.69 81 GLU B O 1
ATOM 1562 N N . ALA B 1 82 ? 13.125 -16.188 -10.82 1 97.62 82 ALA B N 1
ATOM 1563 C CA . ALA B 1 82 ? 12.102 -16.188 -9.781 1 97.62 82 ALA B CA 1
ATOM 1564 C C . ALA B 1 82 ? 12.336 -15.07 -8.766 1 97.62 82 ALA B C 1
ATOM 1566 O O . ALA B 1 82 ? 13.477 -14.773 -8.414 1 97.62 82 ALA B O 1
ATOM 1567 N N . VAL B 1 83 ? 11.258 -14.508 -8.305 1 98.12 83 VAL B N 1
ATOM 1568 C CA . VAL B 1 83 ? 11.273 -13.508 -7.246 1 98.12 83 VAL B CA 1
ATOM 1569 C C . VAL B 1 83 ? 10.664 -14.086 -5.973 1 98.12 83 VAL B C 1
ATOM 1571 O O . VAL B 1 83 ? 9.484 -14.453 -5.949 1 98.12 83 VAL B O 1
ATOM 1574 N N . HIS B 1 84 ? 11.422 -14.172 -4.926 1 98.62 84 HIS B N 1
ATOM 1575 C CA . HIS B 1 84 ? 10.961 -14.688 -3.641 1 98.62 84 HIS B CA 1
ATOM 1576 C C . HIS B 1 84 ? 10.43 -13.57 -2.754 1 98.62 84 HIS B C 1
ATOM 1578 O O . HIS B 1 84 ? 11.117 -12.578 -2.516 1 98.62 84 HIS B O 1
ATOM 1584 N N . LEU B 1 85 ? 9.172 -13.734 -2.291 1 98.62 85 LEU B N 1
ATOM 1585 C CA . LEU B 1 85 ? 8.5 -12.719 -1.488 1 98.62 85 LEU B CA 1
ATOM 1586 C C . LEU B 1 85 ? 7.996 -13.312 -0.176 1 98.62 85 LEU B C 1
ATOM 1588 O O . LEU B 1 85 ? 7.344 -14.359 -0.171 1 98.62 85 LEU B O 1
ATOM 1592 N N . LYS B 1 86 ? 8.289 -12.633 0.932 1 98.56 86 LYS B N 1
ATOM 1593 C CA . LYS B 1 86 ? 7.91 -13.094 2.266 1 98.56 86 LYS B CA 1
ATOM 1594 C C . LYS B 1 86 ? 7.312 -11.961 3.092 1 98.56 86 LYS B C 1
ATOM 1596 O O . LYS B 1 86 ? 7.27 -10.812 2.639 1 98.56 86 LYS B O 1
ATOM 1601 N N . ALA B 1 87 ? 6.906 -12.352 4.355 1 98.56 87 ALA B N 1
ATOM 1602 C CA . ALA B 1 87 ? 6.363 -11.352 5.277 1 98.56 87 ALA B CA 1
ATOM 1603 C C . ALA B 1 87 ? 7.281 -10.141 5.371 1 98.56 87 ALA B C 1
ATOM 1605 O O . ALA B 1 87 ? 8.5 -10.281 5.527 1 98.56 87 ALA B O 1
ATOM 1606 N N . GLY B 1 88 ? 6.691 -8.984 5.215 1 98 88 GLY B N 1
ATOM 1607 C CA . GLY B 1 88 ? 7.441 -7.746 5.297 1 98 88 GLY B CA 1
ATOM 1608 C C . GLY B 1 88 ? 7.754 -7.145 3.938 1 98 88 GLY B C 1
ATOM 1609 O O . GLY B 1 88 ? 8.07 -5.957 3.834 1 98 88 GLY B O 1
ATOM 1610 N N . ASP B 1 89 ? 7.691 -7.953 2.889 1 98.62 89 ASP B N 1
ATOM 1611 C CA . ASP B 1 89 ? 8.039 -7.465 1.56 1 98.62 89 ASP B CA 1
ATOM 1612 C C . ASP B 1 89 ? 6.945 -6.562 0.997 1 98.62 89 ASP B C 1
ATOM 1614 O O . ASP B 1 89 ? 5.758 -6.863 1.134 1 98.62 89 ASP B O 1
ATOM 1618 N N . VAL B 1 90 ? 7.348 -5.434 0.455 1 98.81 90 VAL B N 1
ATOM 1619 C CA . VAL B 1 90 ? 6.531 -4.48 -0.287 1 98.81 90 VAL B CA 1
ATOM 1620 C C . VAL B 1 90 ? 6.965 -4.457 -1.751 1 98.81 90 VAL B C 1
ATOM 1622 O O . VAL B 1 90 ? 8.156 -4.426 -2.051 1 98.81 90 VAL B O 1
ATOM 1625 N N . PHE B 1 91 ? 5.965 -4.516 -2.686 1 98.69 91 PHE B N 1
ATOM 1626 C CA . PHE B 1 91 ? 6.355 -4.566 -4.09 1 98.69 91 PHE B CA 1
ATOM 1627 C C . PHE B 1 91 ? 5.211 -4.109 -4.988 1 98.69 91 PHE B C 1
ATOM 1629 O O . PHE B 1 91 ? 4.066 -4.012 -4.543 1 98.69 91 PHE B O 1
ATOM 1636 N N . VAL B 1 92 ? 5.559 -3.791 -6.195 1 98.75 92 VAL B N 1
ATOM 1637 C CA . VAL B 1 92 ? 4.617 -3.381 -7.234 1 98.75 92 VAL B CA 1
ATOM 1638 C C . VAL B 1 92 ? 4.723 -4.328 -8.43 1 98.75 92 VAL B C 1
ATOM 1640 O O . VAL B 1 92 ? 5.82 -4.734 -8.812 1 98.75 92 VAL B O 1
ATOM 1643 N N . ILE B 1 93 ? 3.551 -4.688 -8.977 1 98.25 93 ILE B N 1
ATOM 1644 C CA . ILE B 1 93 ? 3.477 -5.469 -10.211 1 98.25 93 ILE B CA 1
ATOM 1645 C C . ILE B 1 93 ? 2.82 -4.633 -11.312 1 98.25 93 ILE B C 1
ATOM 1647 O O . ILE B 1 93 ? 1.734 -4.082 -11.117 1 98.25 93 ILE B O 1
ATOM 1651 N N . GLU B 1 94 ? 3.457 -4.574 -12.438 1 97.56 94 GLU B N 1
ATOM 1652 C CA . GLU B 1 94 ? 2.969 -3.803 -13.57 1 97.56 94 GLU B CA 1
ATOM 1653 C C . GLU B 1 94 ? 2.045 -4.641 -14.453 1 97.56 94 GLU B C 1
ATOM 1655 O O . GLU B 1 94 ? 2.205 -5.859 -14.547 1 97.56 94 GLU B O 1
ATOM 1660 N N . PRO B 1 95 ? 1.104 -3.902 -15.086 1 96.94 95 PRO B N 1
ATOM 1661 C CA . PRO B 1 95 ? 0.319 -4.629 -16.078 1 96.94 95 PRO B CA 1
ATOM 1662 C C . PRO B 1 95 ? 1.188 -5.27 -17.172 1 96.94 95 PRO B C 1
ATOM 1664 O O . PRO B 1 95 ? 2.205 -4.695 -17.562 1 96.94 95 PRO B O 1
ATOM 1667 N N . GLY B 1 96 ? 0.769 -6.461 -17.625 1 95.69 96 GLY B N 1
ATOM 1668 C CA . GLY B 1 96 ? 1.511 -7.168 -18.656 1 95.69 96 GLY B CA 1
ATOM 1669 C C . GLY B 1 96 ? 2.408 -8.258 -18.094 1 95.69 96 GLY B C 1
ATOM 1670 O O . GLY B 1 96 ? 2.945 -9.07 -18.859 1 95.69 96 GLY B O 1
ATOM 1671 N N . MET B 1 97 ? 2.555 -8.258 -16.766 1 96.81 97 MET B N 1
ATOM 1672 C CA . MET B 1 97 ? 3.34 -9.32 -16.156 1 96.81 97 MET B CA 1
ATOM 1673 C C . MET B 1 97 ? 2.668 -10.68 -16.344 1 96.81 97 MET B C 1
ATOM 1675 O O . MET B 1 97 ? 1.539 -10.883 -15.891 1 96.81 97 MET B O 1
ATOM 1679 N N . LYS B 1 98 ? 3.332 -11.539 -17.016 1 97.5 98 LYS B N 1
ATOM 1680 C CA . LYS B 1 98 ? 2.902 -12.922 -17.188 1 97.5 98 LYS B CA 1
ATOM 1681 C C . LYS B 1 98 ? 3.875 -13.883 -16.516 1 97.5 98 LYS B C 1
ATOM 1683 O O . LYS B 1 98 ? 5.082 -13.641 -16.5 1 97.5 98 LYS B O 1
ATOM 1688 N N . GLY B 1 99 ? 3.361 -14.898 -16.016 1 97.94 99 GLY B N 1
ATOM 1689 C CA . GLY B 1 99 ? 4.195 -15.906 -15.375 1 97.94 99 GLY B CA 1
ATOM 1690 C C . GLY B 1 99 ? 3.443 -16.766 -14.375 1 97.94 99 GLY B C 1
ATOM 1691 O O . GLY B 1 99 ? 2.314 -17.188 -14.633 1 97.94 99 GLY B O 1
ATOM 1692 N N . THR B 1 100 ? 4.102 -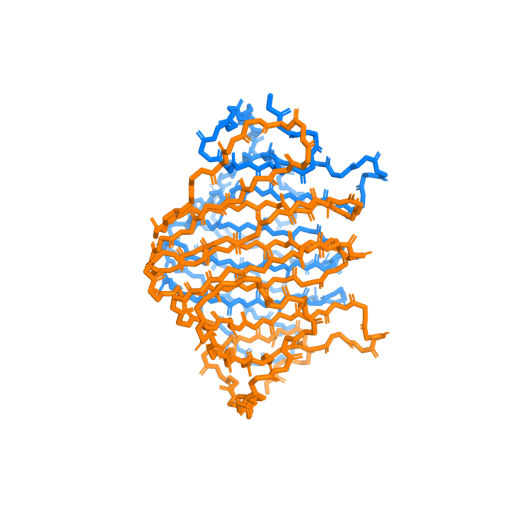17.078 -13.297 1 98.56 100 THR B N 1
ATOM 1693 C CA . THR B 1 100 ? 3.445 -17.922 -12.305 1 98.56 100 THR B CA 1
ATOM 1694 C C . THR B 1 100 ? 3.539 -17.297 -10.914 1 98.56 100 THR B C 1
ATOM 1696 O O . THR B 1 100 ? 4.508 -16.594 -10.609 1 98.56 100 THR B O 1
ATOM 1699 N N . TRP B 1 101 ? 2.521 -17.484 -10.234 1 98.5 101 TRP B N 1
ATOM 1700 C CA . TRP B 1 101 ? 2.441 -17.188 -8.812 1 98.5 101 TRP B CA 1
ATOM 1701 C C . TRP B 1 101 ? 2.324 -18.469 -7.988 1 98.5 101 TRP B C 1
ATOM 1703 O O . TRP B 1 101 ? 1.332 -19.188 -8.094 1 98.5 101 TRP B O 1
ATOM 1713 N N . GLU B 1 102 ? 3.285 -18.719 -7.184 1 98.81 102 GLU B N 1
ATOM 1714 C CA . GLU B 1 102 ? 3.246 -19.891 -6.312 1 98.81 102 GLU B CA 1
ATOM 1715 C C . GLU B 1 102 ? 3.166 -19.484 -4.844 1 98.81 102 GLU B C 1
ATOM 1717 O O . GLU B 1 102 ? 4.102 -18.875 -4.312 1 98.81 102 GLU B O 1
ATOM 1722 N N . VAL B 1 103 ? 2.021 -19.781 -4.25 1 98.81 103 VAL B N 1
ATOM 1723 C CA . VAL B 1 103 ? 1.885 -19.625 -2.807 1 98.81 103 VAL B CA 1
ATOM 1724 C C . VAL B 1 103 ? 2.463 -20.859 -2.104 1 98.81 103 VAL B C 1
ATOM 1726 O O . VAL B 1 103 ? 1.878 -21.938 -2.15 1 98.81 103 VAL B O 1
ATOM 1729 N N . VAL B 1 104 ? 3.619 -20.656 -1.438 1 98.88 104 VAL B N 1
ATOM 1730 C CA . VAL B 1 104 ? 4.32 -21.766 -0.788 1 98.88 104 VAL B CA 1
ATOM 1731 C C . VAL B 1 104 ? 3.773 -21.969 0.624 1 98.88 104 VAL B C 1
ATOM 1733 O O . VAL B 1 104 ? 3.498 -23.094 1.036 1 98.88 104 VAL B O 1
ATOM 1736 N N . GLU B 1 105 ? 3.695 -20.906 1.368 1 98.75 105 GLU B N 1
ATOM 1737 C CA . GLU B 1 105 ? 2.979 -20.828 2.637 1 98.75 105 GLU B CA 1
ATOM 1738 C C . GLU B 1 105 ? 1.795 -19.875 2.539 1 98.75 105 GLU B C 1
ATOM 1740 O O . GLU B 1 105 ? 1.832 -18.906 1.771 1 98.75 105 GLU B O 1
ATOM 1745 N N . THR B 1 106 ? 0.736 -20.156 3.387 1 98.88 106 THR B N 1
ATOM 1746 C CA . THR B 1 106 ? -0.424 -19.281 3.354 1 98.88 106 THR B CA 1
ATOM 1747 C C . THR B 1 106 ? 0.001 -17.812 3.518 1 98.88 106 THR B C 1
ATOM 1749 O O . THR B 1 106 ? 0.727 -17.484 4.453 1 98.88 106 THR B O 1
ATOM 1752 N N . VAL B 1 107 ? -0.484 -17.047 2.482 1 98.69 107 VAL B N 1
ATOM 1753 C CA . VAL B 1 107 ? -0.066 -15.648 2.486 1 98.69 107 VAL B CA 1
ATOM 1754 C C . VAL B 1 107 ? -1.238 -14.758 2.896 1 98.69 107 VAL B C 1
ATOM 1756 O O . VAL B 1 107 ? -2.4 -15.125 2.699 1 98.69 107 VAL B O 1
ATOM 1759 N N . ARG B 1 108 ? -0.975 -13.734 3.609 1 98.81 108 ARG B N 1
ATOM 1760 C CA . ARG B 1 108 ? -1.833 -12.578 3.867 1 98.81 108 ARG B CA 1
ATOM 1761 C C . ARG B 1 108 ? -1.148 -11.281 3.449 1 98.81 108 ARG B C 1
ATOM 1763 O O . ARG B 1 108 ? -0.017 -11.008 3.859 1 98.81 108 ARG B O 1
ATOM 1770 N N . LYS B 1 109 ? -1.844 -10.516 2.574 1 98.81 109 LYS B N 1
ATOM 1771 C CA . LYS B 1 109 ? -1.236 -9.258 2.131 1 98.81 109 LYS B CA 1
ATOM 1772 C C . LYS B 1 109 ? -2.275 -8.148 2.045 1 98.81 109 LYS B C 1
ATOM 1774 O O . LYS B 1 109 ? -3.465 -8.414 1.866 1 98.81 109 LYS B O 1
ATOM 1779 N N . TYR B 1 110 ? -1.828 -6.914 2.252 1 98.88 110 TYR B N 1
ATOM 1780 C CA . TYR B 1 110 ? -2.586 -5.773 1.751 1 98.88 110 TYR B CA 1
ATOM 1781 C C . TYR B 1 110 ? -2.346 -5.57 0.26 1 98.88 110 TYR B C 1
ATOM 1783 O O . TYR B 1 110 ? -1.24 -5.801 -0.234 1 98.88 110 TYR B O 1
ATOM 1791 N N . PHE B 1 111 ? -3.355 -5.176 -0.447 1 98.81 111 PHE B N 1
ATOM 1792 C CA . PHE B 1 111 ? -3.193 -4.879 -1.864 1 98.81 111 PHE B CA 1
ATOM 1793 C C . PHE B 1 111 ? -3.883 -3.564 -2.223 1 98.81 111 PHE B C 1
ATOM 1795 O O . PHE B 1 111 ? -4.824 -3.148 -1.545 1 98.81 111 PHE B O 1
ATOM 1802 N N . VAL B 1 112 ? -3.383 -2.877 -3.145 1 98.81 112 VAL B N 1
ATOM 1803 C CA . VAL B 1 112 ? -4.02 -1.763 -3.838 1 98.81 112 VAL B CA 1
ATOM 1804 C C . VAL B 1 112 ? -4.016 -2.02 -5.344 1 98.81 112 VAL B C 1
ATOM 1806 O O . VAL B 1 112 ? -2.959 -2.246 -5.938 1 98.81 112 VAL B O 1
ATOM 1809 N N . PHE B 1 113 ? -5.199 -2.033 -5.93 1 98.31 113 PHE B N 1
ATOM 1810 C CA . PHE B 1 113 ? -5.312 -1.951 -7.383 1 98.31 113 PHE B CA 1
ATOM 1811 C C . PHE B 1 113 ? -5.562 -0.515 -7.828 1 98.31 113 PHE B C 1
ATOM 1813 O O . PHE B 1 113 ? -6.352 0.203 -7.211 1 98.31 113 PHE B O 1
ATOM 1820 N N . ALA B 1 114 ? -4.84 -0.092 -8.789 1 97.69 114 ALA B N 1
ATOM 1821 C CA . ALA B 1 114 ? -5.051 1.247 -9.336 1 97.69 114 ALA B CA 1
ATOM 1822 C C . ALA B 1 114 ? -4.73 1.288 -10.828 1 97.69 114 ALA B C 1
ATOM 1824 O O . ALA B 1 114 ? -3.973 0.454 -11.328 1 97.69 114 ALA B O 1
#

InterPro domains:
  IPR008579 (S)-ureidoglycine aminohydrolase, cupin domain [PF05899] (39-111)
  IPR011051 RmlC-like cupin domain superfamily [SSF51182] (21-113)
  IPR014710 RmlC-like jelly roll fold [G3DSA:2.60.120.10] (6-113)

Nearest PDB structures (foldseek):
  3bcw-assembly1_A  TM=8.602E-01  e=3.309E-10  Bordetella bronchiseptica RB50
  1o5u-assembly2_B  TM=9.624E-01  e=3.738E-05  Thermotoga maritima
  5onn-assembly1_A  TM=7.211E-01  e=6.837E-06  Paenibacillus lautus
  7eyl-assembly1_B  TM=6.698E-01  e=3.159E-06  Salmonella enterica
  2i45-assembly3_E  TM=6.706E-01  e=1.177E-03  Neisseria meningitidis

Foldseek 3Di:
DPPVDFDQVPFDFDWDKPPDPFAFDWDDKIKIWRWRDADPVRQKTKTKMKMAWGKTWDAFAFKKKKAWQAAWKWWDFVPDDIDIDGHGDIDIDHHGGTGMIGGPHIIMMIMMTD/DPPVDFDQVPFDFDWDKPPDPFAFDWDDKIKIWRWRDADPVRQKTKTKMKMAWGKTWDAFAFKKKKAWQAAWKWWDFVPDDIDIDGHGDIDIDHHGGTGMIGGPHIIMMIMMTD

Organism: NCBI:txid488447

Radius of gyration: 18.1 Å; Cα contacts (8 Å, |Δi|>4): 641; chains: 2; bounding box: 36×54×36 Å

Solvent-accessible surface area (backbone atoms only — not comparable to full-atom values): 11581 Å² total; per-residue (Å²): 130,62,95,38,52,51,48,51,90,80,46,83,50,68,74,38,68,60,70,75,81,59,48,75,76,37,80,76,55,49,35,38,36,31,61,59,43,67,44,93,86,64,62,30,38,32,32,38,42,35,34,40,38,22,27,29,44,43,73,34,81,55,32,34,41,39,37,27,69,35,38,30,34,39,39,30,42,68,98,47,72,72,43,81,44,39,51,72,40,38,36,38,40,36,53,70,40,35,31,33,43,31,31,71,33,53,31,34,27,42,38,34,39,81,128,58,93,38,52,52,47,51,90,80,47,81,48,68,74,39,68,60,72,72,82,58,49,74,75,36,80,76,55,49,35,38,37,31,62,57,43,69,44,92,86,65,63,32,40,32,34,37,42,34,36,40,39,21,27,29,46,44,73,36,80,56,33,34,41,39,37,28,69,35,38,30,36,39,38,30,42,68,96,47,73,72,43,81,45,38,51,73,42,40,35,36,40,37,53,71,40,37,32,35,42,32,31,72,32,52,30,34,26,42,37,34,39,83

Secondary structure (DSSP, 8-state):
--TTEEEGGG--PPPEET---SEEEEE---EEEEEEEE-TTS--EEEEEEE-SEEEEEE--S-EEEEEEEEEEEEEETTS--EEEETT-EEEE-TT-EEEEEEEEEEEEEEEE-/--TTEEEGGG--PPPEET---SEEEEE---EEEEEEEE-TTS--EEEEEEE-SEEEEEE--S-EEEEEEEEEEEEEETTS--EEEETT-EEEE-TT-EEEEEEEEEEEEEEEE-

Sequence (228 aa):
MSDFITVLRKTCPTPVLDATKWKRIGGDPHTVNLNAYLSKDGSKIMGTWICTPGKFEVNYEKWEYCHFLDGYCIITPEGEEAVHLKAGDVFVIEPGMKGTWEVVETVRKYFVFAMSDFITVLRKTCPTPVLDATKWKRIGGDPHTVNLNAYLSKDGSKIMGTWICTPGKFEVNYEKWEYCHFLDGYCIITPEGEEAVHLKAGDVFVIEPGMKGTWEVVETVRKYFVFA

pLDDT: mean 97.09, std 4.97, range [57.06, 98.88]

=== Feature glossary ===
Key to the feature types in this record:

— What the protein is —

Primary structure: the covalent order of the twenty standard amino acids along the backbone. Two proteins with the same sequence will (almost always) fold to the same structure; two with 30% identity often share a fold but not the details.

Database cross-references. InterPro integrates a dozen domain/family signature databases into unified entries with residue-range hits. GO terms attach function/process/location labels with evidence codes. CATH codes position the fold in a four-level structural taxonomy. Organism is the NCBI-taxonomy species name.

— Where its atoms are —

The mmCIF block holds the 3D Cartesian coordinates of each backbone atom (N, Cα, C, O) in ångströms. mmCIF is the PDB's canonical archive format — a tagged-loop text representation of the atomic model.

Six rendered views show the 3D structure from the faces of a cube — i.e. along ±x, ±y, ±z. Rendering representation is drawn randomly per protein from cartoon (secondary-structure ribbons), sticks (backbone bonds), or molecular surface; coloring is either N→C rainbow (blue at the N-terminus through red at the C-terminus) or one color per chain.

— Local backbone conformation —

DSSP 8-state secondary structure assigns each residue one of H (α-helix), G (3₁₀-helix), I (π-helix), E (extended β-strand), B (isolated β-bridge), T (hydrogen-bonded turn), S (bend), or '-' (coil). The assignment is computed from backbone hydrogen-bond geometry via the Kabsch–Sander algorithm.

P-SEA three-state annotation labels each residue as helix, strand, or coil based purely on the geometry of the Cα trace. It serves as a fallback when the full backbone (and thus DSSP) is unavailable.

The φ/ψ torsion pair specifies the backbone conformation at each residue. φ rotates about the N–Cα bond, ψ about the Cα–C bond. Steric clashes forbid most of the (φ, ψ) plane — the allowed regions (α-helix basin, β-sheet basin, left-handed helix) are the Ramachandran-allowed regions.

— Global shape and packing —

The geometric summary reports three shape descriptors. Rg (radius of gyration) measures how spread out the Cα atoms are about their centre of mass; compact globular proteins have small Rg, elongated or unfolded ones large. Cα contacts (<8 Å, |i−j|>4) count long-range residue pairs in spatial proximity — high for tightly packed folds, near zero for rods or random coil. The bounding-box extents give the protein's footprint along x, y, z in Å.

Accessible surface area quantifies burial. A residue with SASA near zero is packed into the hydrophobic core; one with SASA >100 Å² sits on the surface. Computed here via the Shrake–Rupley numerical algorithm with a 1.4 Å probe.

Plot images: a contact map (which residues are close in 3D, as an N×N binary image), a Ramachandran scatter (backbone torsion angles, revealing secondary-structure composition at a glance), and — for AlphaFold structures — a PAE heatmap (pairwise prediction confidence).

— Structural neighborhood —

The Foldseek 3Di string encodes local tertiary geometry as a 20-letter alphabet — one character per residue — derived from the relative positions of nearby Cα atoms. Unlike the amino-acid sequence, 3Di is a direct function of the 3D structure, so two proteins with the same fold have similar 3Di strings even at low sequence identity.

Nearest PDB neighbors are the top structural matches found by Foldseek when searching this structure against the entire Protein Data Bank. Each hit reports a TM-score (0 to 1; >0.5 almost always implies the same fold) and an E-value. These are *structural* homologs — they may share no detectable sequence similarity.

— Confidence and disorder —

For AlphaFold models, the B-factor field carries pLDDT — the model's own estimate of local accuracy on a 0–100 scale. Regions with pLDDT<50 should be treated as essentially unmodeled; they often correspond to intrinsically disordered segments.

B-factor (Debye–Waller factor) reflects atomic displacement in the crystal lattice. It is an experimental observable (units Å²), not a prediction; low values mean the atom is pinned down, high values mean it moves or is heterogeneous across the crystal.

Predicted aligned error is AlphaFold's pairwise confidence. Unlike pLDDT (per-residue), PAE is per-residue-pair and captures whether two parts of the structure are correctly placed relative to each other. Units are ångströms of expected positional error.